Protein 4YQD (pdb70)

Nearest PDB structures (foldseek):
  4yqd-assembly1_A-2  TM=1.004E+00  e=5.610E-54  Haemophilus influenzae Rd KW20
  4yq7-assembly1_A  TM=1.003E+00  e=4.888E-50  Haemophilus influenzae Rd KW20
  4ypx-assembly1_A-2  TM=1.001E+00  e=4.888E-50  Haemophilus influenzae Rd KW20
  8apt-assembly1_A  TM=9.915E-01  e=9.138E-50  Haemophilus influenzae
  8apw-assembly1_A-2  TM=9.843E-01  e=5.971E-49  Haemophilus influenzae

Foldseek 3Di:
DLAAEEEEEEQCVVVLCVQCCDDLSVVCCVVRSYHYHYDYLLVVDDDPVSDQWAADPVHDDKIWGDPRSLVVRLVVSDVVQDPQEAEEEEDLVFAEDALVNLVVVLVGRYYYYYKTAMPYYDPVCCVPRHDGYYYPDNDDDRMCVVVVSVSCVSSQVVRPPSDCRACVVLGLFDFADDDDDDQADPNDGDPCQVVVPPVVSVVLVRLLRRLLCCCVPPVVSVVVDDDDPSSVVSNVVSVVVVVD

Sequence (244 aa):
GSHHMWIGVISLFPEMFKAITEFGVTGRAVKHNLLKVECWNPRRDFTFDKHKTVDDRPYGGGPGMLMMMVQPLRDAIHTAKAAAGEGAKVIYLSPQGRKLDQGGVTELAQNQKLILVCGRYEGIDERLIQTEIDEEEWSIGDYVLTGGELPAMMTLIDAVARFIPGVLGASASFADGLLDCPHYTRPEVLEGLTVPPVLMMSGHHEEIRKWRLKQSLQRTWLRRPELLEGLALTDEQRKLLKEAQAEHNS

InterPro domains:
  IPR002649 tRNA (guanine-N1-)-methyltransferase TrmD [MF_00605] (1-246)
  IPR002649 tRNA (guanine-N1-)-methyltransferase TrmD [PIRSF000386] (1-242)
  IPR002649 tRNA (guanine-N1-)-methyltransferase TrmD [PTHR46417] (1-244)
  IPR002649 tRNA (guanine-N1-)-methyltransferase TrmD [TIGR00088] (1-235)
  IPR002649 tRNA (guanine-N1-)-methyltransferase TrmD [cd18080] (3-221)
  IPR016009 tRNA methyltransferase TRMD/TRM10-type domain [PF01746] (1-225)
  IPR023148 tRNA (guanine-N(1)-)-methyltransferase, C-terminal domain superfamily [G3DSA:1.10.1270.20] (166-246)
  IPR029026 tRNA (guanine-N1-)-methyltransferase, N-terminal [G3DSA:3.40.1280.10] (1-165)
  IPR029028 Alpha/beta knot methyltransferases [SSF75217] (1-244)

Radius of gyration: 22.89 Å; Cα contacts (8 Å, |Δi|>4): 408; chains: 1; bounding box: 46×46×63 Å

Solvent-accessible surface area: 14622 Å² total; per-residue (Å²): 101,76,70,5,27,0,0,0,0,0,18,99,40,130,59,3,95,61,17,33,99,126,63,77,10,8,117,1,39,162,91,118,32,1,98,25,57,47,34,23,1,116,113,40,16,180,68,173,142,98,52,18,42,71,198,31,215,90,48,60,134,35,62,47,4,56,54,61,1,0,106,44,0,0,66,55,0,64,84,61,6,40,169,70,21,58,2,0,15,7,16,59,143,15,121,106,27,80,44,24,1,4,38,91,3,21,146,30,118,42,0,0,0,0,1,9,41,94,123,17,14,28,112,149,8,27,132,99,14,22,89,57,50,6,3,36,7,113,115,128,74,113,12,7,0,99,12,0,12,63,1,0,60,20,0,0,118,86,10,77,46,6,75,128,86,37,81,63,165,39,119,5,18,30,94,12,25,133,109,120,219,66,110,87,109,162,64,132,91,19,29,108,30,36,112,47,51,107,151,96,95,20,68,69,44,116,7,36,41,8,0,46,62,0,60,87,156,96,70,100,35,15,154,70,50,104,42,50,106,47,6,107,104,8,18,129,70,0,51,62,97,103,124,127

Secondary structure (DSSP, 8-state):
---EEEEEE-S-GGGGHHHHSSHHHHHHHHTTSEEEEEE-GGGG--STT---EEPPTT--SS-EE-HHHHHHHHHHHHHHH-TTPEEEEEEEEEEEP-HHHHHHHTT-SEEEEE---TT---HHHHHHH-SEEEESSSS--S-SHHHHHHHHHHHHTTSTTT--------TTSPPPP---S-SEETTEEPPGGGGS--HHHHHHHHHHHHHHHHHHH-HHHHHT----HHHHHHHHHHHHHHH-

CATH classification: 3.40.1280.10 (+1 more: 1.10.1270.20)

Organism: Haemophilus influenzae (strain ATCC 51907 / DSM 11121 / KW20 / Rd) (NCBI:txid71421)

B-factor: mean 28.13, std 11.04, range [13.86, 99.86]

Structure (mmCIF, N/CA/C/O backbone):
data_4YQD
#
_entry.id   4YQD
#
_cell.length_a   94.376
_cell.length_b   94.376
_cell.length_c   177.996
_cell.angle_alpha   90.000
_cell.angle_beta   90.000
_cell.angle_gamma   120.000
#
_symmetry.space_group_name_H-M   'H 3 2'
#
loop_
_entity.id
_entity.type
_entity.pdbx_description
1 polymer 'tRNA (guanine-N(1)-)-methyltransferase'
2 non-polymer 6-{[(1-{2-[(3-methylbenzoyl)amino]ethyl}cyclohexyl)methyl]amino}pyridine-3-carboxamide
3 water water
#
loop_
_atom_site.group_PDB
_atom_site.id
_atom_site.type_symbol
_atom_site.label_atom_id
_atom_site.label_alt_id
_atom_site.label_comp_id
_atom_site.label_asym_id
_atom_site.label_entity_id
_atom_site.label_seq_id
_atom_site.pdbx_PDB_ins_code
_atom_site.Cartn_x
_atom_site.Cartn_y
_atom_site.Cartn_z
_atom_site.occupancy
_atom_site.B_iso_or_equiv
_atom_site.auth_seq_id
_atom_site.auth_comp_id
_atom_site.auth_asym_id
_atom_site.auth_atom_id
_atom_site.pdbx_PDB_model_num
ATOM 1 N N . GLY A 1 18 ? -40.543 18.556 0.043 1.00 69.93 -2 GLY A N 1
ATOM 2 C CA . GLY A 1 18 ? -41.635 19.424 -0.388 1.00 79.20 -2 GLY A CA 1
ATOM 3 C C . GLY A 1 18 ? -41.198 20.377 -1.498 1.00 78.99 -2 GLY A C 1
ATOM 4 O O . GLY A 1 18 ? -40.676 19.950 -2.531 1.00 99.86 -2 GLY A O 1
ATOM 5 N N . SER A 1 19 ? -41.409 21.672 -1.276 1.00 65.36 -1 SER A N 1
ATOM 6 C CA . SER A 1 19 ? -41.042 22.697 -2.252 1.00 53.63 -1 SER A CA 1
ATOM 7 C C . SER A 1 19 ? -39.525 22.818 -2.413 1.00 56.02 -1 SER A C 1
ATOM 8 O O . SER A 1 19 ? -38.962 23.905 -2.275 1.00 63.47 -1 SER A O 1
ATOM 10 N N . HIS A 1 20 ? -38.874 21.699 -2.719 1.00 40.63 0 HIS A N 1
ATOM 11 C CA A HIS A 1 20 ? -37.422 21.641 -2.898 0.59 38.01 0 HIS A CA 1
ATOM 12 C CA B HIS A 1 20 ? -37.426 21.694 -2.853 0.41 40.02 0 HIS A CA 1
ATOM 13 C C . HIS A 1 20 ? -36.965 22.549 -4.038 1.00 35.86 0 HIS A C 1
ATOM 14 O O . HIS A 1 20 ? -37.750 22.874 -4.933 1.00 35.71 0 HIS A O 1
ATOM 27 N N . MET A 1 21 ? -35.705 22.963 -4.005 1.00 30.32 1 MET A N 1
ATOM 28 C CA . MET A 1 21 ? -35.220 23.933 -4.971 1.00 28.13 1 MET A CA 1
ATOM 29 C C . MET A 1 21 ? -34.009 23.390 -5.699 1.00 26.44 1 MET A C 1
ATOM 30 O O . MET A 1 21 ? -33.171 22.706 -5.099 1.00 26.10 1 MET A O 1
ATOM 35 N N . TRP A 1 22 ? -33.930 23.689 -6.995 1.00 24.45 2 TRP A N 1
ATOM 36 C CA . TRP A 1 22 ? -32.782 23.318 -7.812 1.00 24.55 2 TRP A CA 1
ATOM 37 C C . TRP A 1 22 ? -32.099 24.587 -8.285 1.00 22.43 2 TRP A C 1
ATOM 38 O O . TRP A 1 22 ? -32.739 25.481 -8.840 1.00 23.10 2 TRP A O 1
ATOM 49 N N . ILE A 1 23 ? -30.799 24.679 -8.059 1.00 19.85 3 ILE A N 1
ATOM 50 C CA . ILE A 1 23 ? -30.062 25.837 -8.517 1.00 20.49 3 ILE A CA 1
ATOM 51 C C . ILE A 1 23 ? -28.891 25.383 -9.371 1.00 20.96 3 ILE A C 1
ATOM 52 O O . ILE A 1 23 ? -28.025 24.633 -8.913 1.00 23.07 3 ILE A O 1
ATOM 57 N N . GLY A 1 24 ? -28.900 25.801 -10.634 1.00 17.79 4 GLY A N 1
ATOM 58 C CA . GLY A 1 24 ? -27.777 25.562 -11.518 1.00 16.25 4 GLY A CA 1
ATOM 59 C C . GLY A 1 24 ? -26.816 26.725 -11.383 1.00 17.69 4 GLY A C 1
ATOM 60 O O . GLY A 1 24 ? -27.239 27.872 -11.192 1.00 20.84 4 GLY A O 1
ATOM 61 N N . VAL A 1 25 ? -25.522 26.443 -11.475 1.00 18.34 5 VAL A N 1
ATOM 62 C CA . VAL A 1 25 ? -24.500 27.469 -11.342 1.00 18.58 5 VAL A CA 1
ATOM 63 C C . VAL A 1 25 ? -23.508 27.361 -12.494 1.00 18.36 5 VAL A C 1
ATOM 64 O O . VAL A 1 25 ? -23.090 26.254 -12.843 1.00 19.19 5 VAL A O 1
ATOM 68 N N . ILE A 1 26 ? -23.154 28.499 -13.100 1.00 16.68 6 ILE A N 1
ATOM 69 C CA . ILE A 1 26 ? -22.115 28.536 -14.118 1.00 15.41 6 ILE A CA 1
ATOM 70 C C . ILE A 1 26 ? -20.934 29.256 -13.491 1.00 16.57 6 ILE A C 1
ATOM 71 O O . ILE A 1 26 ? -21.046 30.433 -13.123 1.00 17.90 6 ILE A O 1
ATOM 76 N N . SER A 1 27 ? -19.805 28.565 -13.356 1.00 16.31 7 SER A N 1
ATOM 77 C CA . SER A 1 27 ? -18.651 29.124 -12.655 1.00 16.10 7 SER A CA 1
ATOM 78 C C . SER A 1 27 ? -17.350 28.463 -13.066 1.00 16.47 7 SER A C 1
ATOM 79 O O . SER A 1 27 ? -17.304 27.242 -13.218 1.00 16.97 7 SER A O 1
ATOM 82 N N . LEU A 1 28 ? -16.296 29.268 -13.199 1.00 16.17 8 LEU A N 1
ATOM 83 C CA . LEU A 1 28 ? -14.932 28.780 -13.416 1.00 15.54 8 LEU A CA 1
ATOM 84 C C . LEU A 1 28 ? -14.329 28.134 -12.164 1.00 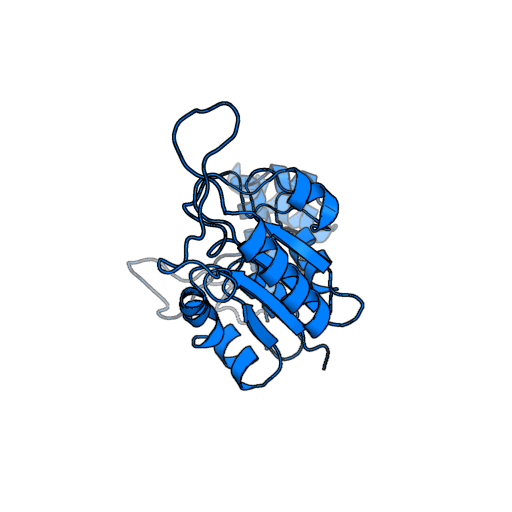16.59 8 LEU A C 1
ATOM 85 O O . LEU A 1 28 ? -13.299 27.452 -12.248 1.00 18.28 8 LEU A O 1
ATOM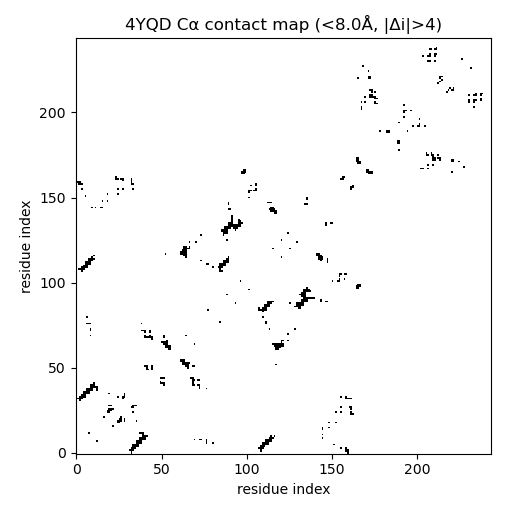 90 N N . PHE A 1 29 ? -14.962 28.354 -11.012 1.00 16.76 9 PHE A N 1
ATOM 91 C CA . PHE A 1 29 ? -14.490 27.798 -9.737 1.00 17.09 9 PHE A CA 1
ATOM 92 C C . PHE A 1 29 ? -15.589 27.080 -8.960 1.00 17.84 9 PHE A C 1
ATOM 93 O O . PHE A 1 29 ? -15.954 27.500 -7.857 1.00 19.17 9 PHE A O 1
ATOM 101 N N . PRO A 1 30 ? -16.118 25.987 -9.527 1.00 17.05 10 PRO A N 1
ATOM 102 C CA . PRO A 1 30 ? -17.225 25.268 -8.882 1.00 17.50 10 PRO A CA 1
ATOM 103 C C . PRO A 1 30 ? -16.905 24.783 -7.466 1.00 17.75 10 PRO A C 1
ATOM 104 O O . PRO A 1 30 ? -17.823 24.654 -6.647 1.00 18.26 10 PRO A O 1
ATOM 108 N N . GLU A 1 31 ? -15.637 24.514 -7.170 1.00 16.97 11 GLU A N 1
ATOM 109 C CA . GLU A 1 31 ? -15.296 24.017 -5.836 1.00 18.69 11 GLU A CA 1
ATOM 110 C C . GLU A 1 31 ? -15.556 25.058 -4.749 1.00 15.65 11 GLU A C 1
ATOM 111 O O . GLU A 1 31 ? -15.668 24.709 -3.572 1.00 17.16 11 GLU A O 1
ATOM 117 N N . MET A 1 32 ? -15.667 26.332 -5.127 1.00 15.04 12 MET A N 1
ATOM 118 C CA . MET A 1 32 ? -16.033 27.362 -4.139 1.00 15.69 12 MET A CA 1
ATOM 119 C C . MET A 1 32 ? -17.368 27.048 -3.476 1.00 15.90 12 MET A C 1
ATOM 120 O O . MET A 1 32 ? -17.574 27.338 -2.292 1.00 16.64 12 MET A O 1
ATOM 125 N N . PHE A 1 33 ? -18.270 26.443 -4.239 1.00 14.82 13 PHE A N 1
ATOM 126 C CA . PHE A 1 33 ? -19.619 26.171 -3.751 1.00 15.43 13 PHE A CA 1
ATOM 127 C C . PHE A 1 33 ? -19.699 25.105 -2.653 1.00 18.47 13 PHE A C 1
ATOM 128 O O . PHE A 1 33 ? -20.727 24.973 -1.981 1.00 18.53 13 PHE A O 1
ATOM 136 N N . LYS A 1 34 ? -18.611 24.368 -2.447 1.00 15.54 14 LYS A N 1
ATOM 137 C CA . LYS A 1 34 ? -18.519 23.493 -1.288 1.00 17.29 14 LYS A CA 1
ATOM 138 C C . LYS A 1 34 ? -18.776 24.259 0.003 1.00 16.28 14 LYS A C 1
ATOM 139 O O . LYS A 1 34 ? -19.267 23.677 0.978 1.00 18.21 14 LYS A O 1
ATOM 145 N N . ALA A 1 35 ? -18.440 25.553 0.021 1.00 16.33 15 ALA A N 1
ATOM 146 C CA . ALA A 1 35 ? -18.619 26.346 1.243 1.00 16.25 15 ALA A CA 1
ATOM 147 C C . ALA A 1 35 ? -20.081 26.333 1.685 1.00 17.75 15 ALA A C 1
ATOM 148 O O . ALA A 1 35 ? -20.367 26.350 2.886 1.00 18.85 15 ALA A O 1
ATOM 150 N N . ILE A 1 36 ? -21.010 26.286 0.731 1.00 17.97 16 ILE A N 1
ATOM 151 C CA . ILE A 1 36 ? -22.422 26.168 1.115 1.00 18.96 16 ILE A CA 1
ATOM 152 C C . ILE A 1 36 ? -22.999 24.746 1.042 1.00 18.73 16 ILE A C 1
ATOM 153 O O . ILE A 1 36 ? -23.900 24.410 1.804 1.00 19.71 16 ILE A O 1
ATOM 158 N N . THR A 1 37 ? -22.489 23.902 0.148 1.00 18.57 17 THR A N 1
ATOM 159 C CA . THR A 1 37 ? -23.055 22.554 0.011 1.00 17.76 17 THR A CA 1
ATOM 160 C C . THR A 1 37 ? -22.557 21.538 1.047 1.00 19.09 17 THR A C 1
ATOM 161 O O . THR A 1 37 ? -23.160 20.476 1.202 1.00 20.06 17 THR A O 1
ATOM 165 N N . GLU A 1 38 ? -21.458 21.843 1.740 1.00 19.91 18 GLU A N 1
ATOM 166 C CA . GLU A 1 38 ? -20.867 20.884 2.675 1.00 20.36 18 GLU A CA 1
ATOM 167 C C . GLU A 1 38 ? -20.955 21.263 4.153 1.00 20.92 18 GLU A C 1
ATOM 168 O O . GLU A 1 38 ? -20.543 20.474 5.008 1.00 22.91 18 GLU A O 1
ATOM 174 N N . PHE A 1 39 ? -21.467 22.453 4.455 1.00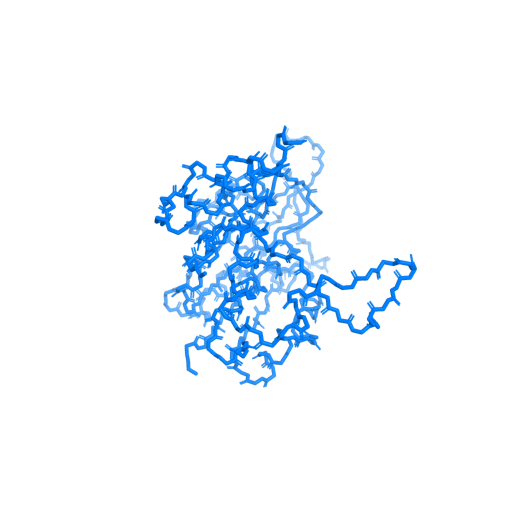 19.44 19 PHE A N 1
ATOM 175 C CA . PHE A 1 39 ? -21.413 22.961 5.826 1.00 20.24 19 PHE A CA 1
ATOM 176 C C . PHE A 1 39 ? -22.705 23.606 6.299 1.00 20.47 19 PHE A C 1
ATOM 177 O O . PHE A 1 39 ? -23.401 24.275 5.527 1.00 21.58 19 PHE A O 1
ATOM 185 N N . GLY A 1 40 ? -22.994 23.431 7.585 1.00 20.78 20 GLY A N 1
ATOM 186 C CA . GLY A 1 40 ? -24.087 24.135 8.220 1.00 20.33 20 GLY A CA 1
ATOM 187 C C . GLY A 1 40 ? -25.463 23.756 7.729 1.00 19.27 20 GLY A C 1
ATOM 188 O O . GLY A 1 40 ? -25.692 22.665 7.189 1.00 18.79 20 GLY A O 1
ATOM 189 N N . VAL A 1 41 ? -26.390 24.678 7.943 1.00 18.85 21 VAL A N 1
ATOM 190 C CA . VAL A 1 41 ? -27.784 24.515 7.555 1.00 19.90 21 VAL A CA 1
ATOM 191 C C . VAL A 1 41 ? -27.952 24.224 6.057 1.00 19.28 21 VAL A C 1
ATOM 192 O O . VAL A 1 41 ? -28.727 23.338 5.669 1.00 20.65 21 VAL A O 1
ATOM 196 N N . THR A 1 42 ? -27.212 24.945 5.218 1.00 18.60 22 THR A N 1
ATOM 197 C CA . THR A 1 42 ? -27.297 24.719 3.774 1.00 16.88 22 THR A CA 1
ATOM 198 C C . THR A 1 42 ? -26.724 23.354 3.390 1.00 18.18 22 THR A C 1
ATOM 199 O O . THR A 1 42 ? -27.270 22.674 2.520 1.00 20.27 22 THR A O 1
ATOM 203 N N . GLY A 1 43 ? -25.637 22.952 4.046 1.00 16.82 23 GLY A N 1
ATOM 204 C CA . GLY A 1 43 ? -25.074 21.628 3.833 1.00 18.17 23 GLY A CA 1
ATOM 205 C C . GLY A 1 43 ? -26.064 20.517 4.152 1.00 20.86 23 GLY A C 1
ATOM 206 O O . GLY A 1 43 ? -26.177 19.534 3.400 1.00 21.89 23 GLY A O 1
ATOM 207 N N . ARG A 1 44 ? -26.786 20.662 5.263 1.00 20.14 24 ARG A N 1
ATOM 208 C CA . ARG A 1 44 ? -27.830 19.715 5.608 1.00 20.86 24 ARG A CA 1
ATOM 209 C C . ARG A 1 44 ? -28.945 19.723 4.562 1.00 21.33 24 ARG A C 1
ATOM 210 O O . ARG A 1 44 ? -29.457 18.669 4.181 1.00 21.19 24 ARG A O 1
ATOM 218 N N . ALA A 1 45 ? -29.312 20.911 4.086 1.00 20.92 25 ALA A N 1
ATOM 219 C CA . ALA A 1 45 ? -30.363 21.023 3.064 1.00 21.67 25 ALA A CA 1
ATOM 220 C C . ALA A 1 45 ? -29.992 20.249 1.796 1.00 20.79 25 ALA A C 1
ATOM 221 O O . ALA A 1 45 ? -30.852 19.621 1.163 1.00 21.92 25 ALA A O 1
ATOM 223 N N . VAL A 1 46 ? -28.714 20.299 1.427 1.00 21.01 26 VAL A N 1
ATOM 224 C CA . VAL A 1 46 ? -28.218 19.565 0.261 1.00 21.63 26 VAL A CA 1
ATOM 225 C C . VAL A 1 46 ? -28.216 18.056 0.532 1.00 22.63 26 VAL A C 1
ATOM 226 O O . VAL A 1 46 ? -28.713 17.257 -0.271 1.00 22.61 26 VAL A O 1
ATOM 230 N N . LYS A 1 47 ? -27.680 17.664 1.684 1.00 21.98 27 LYS A N 1
ATOM 231 C CA . LYS A 1 47 ? -27.649 16.254 2.052 1.00 22.25 27 LYS A CA 1
ATOM 232 C C . LYS A 1 47 ? -29.054 15.628 2.092 1.00 21.82 27 LYS A C 1
ATOM 233 O O . LYS A 1 47 ? -29.255 14.486 1.665 1.00 24.13 27 LYS A O 1
ATOM 239 N N . HIS A 1 48 ? -30.028 16.393 2.581 1.00 21.70 28 HIS A N 1
ATOM 240 C CA . HIS A 1 48 ? -31.393 15.901 2.729 1.00 22.98 28 HIS A CA 1
ATOM 241 C C . HIS A 1 48 ? -32.237 16.087 1.463 1.00 24.34 28 HIS A C 1
ATOM 242 O O . HIS A 1 48 ? -33.455 15.868 1.496 1.00 25.57 28 HIS A O 1
ATOM 249 N N . ASN A 1 49 ? -31.600 16.509 0.370 1.00 25.26 29 ASN A N 1
ATOM 250 C CA . ASN A 1 49 ? -32.274 16.683 -0.928 1.00 26.94 29 ASN A CA 1
ATOM 251 C C . ASN A 1 49 ? -33.364 17.761 -0.958 1.00 26.91 29 ASN A C 1
ATOM 252 O O . ASN A 1 49 ? -34.291 17.696 -1.772 1.00 28.91 29 ASN A O 1
ATOM 257 N N . LEU A 1 50 ? -33.242 18.746 -0.073 1.00 26.08 30 LEU A N 1
ATOM 258 C CA . LEU A 1 50 ? -34.153 19.887 -0.043 1.00 24.60 30 LEU A CA 1
ATOM 259 C C . LEU A 1 50 ? -33.643 20.933 -1.026 1.00 24.98 30 LEU A C 1
ATOM 260 O O . LEU A 1 50 ? -34.413 21.704 -1.600 1.00 26.42 30 LEU A O 1
ATOM 265 N N . LEU A 1 51 ? -32.328 20.953 -1.211 1.00 22.27 31 LEU A N 1
ATOM 266 C CA . LEU A 1 51 ? -31.684 21.899 -2.103 1.00 23.47 31 LEU A CA 1
ATOM 267 C C . LEU A 1 51 ? -30.696 21.121 -2.952 1.00 22.81 31 LEU A C 1
ATOM 268 O O . LEU A 1 51 ? -29.964 20.272 -2.434 1.00 22.69 31 LEU A O 1
ATOM 273 N N . LYS A 1 52 ? -30.683 21.382 -4.255 1.00 22.20 32 LYS A N 1
ATOM 274 C CA . LYS A 1 52 ? -29.689 20.776 -5.121 1.00 25.12 32 LYS A CA 1
ATOM 275 C C . LYS A 1 52 ? -28.965 21.892 -5.845 1.00 23.46 32 LYS A C 1
ATOM 276 O O . LYS A 1 52 ? -29.607 22.779 -6.410 1.00 25.25 32 LYS A O 1
ATOM 282 N N . VAL A 1 53 ? -27.634 21.860 -5.805 1.00 21.54 33 VAL A N 1
ATOM 283 C CA . VAL A 1 53 ? -26.813 22.828 -6.510 1.00 21.49 33 VAL A CA 1
ATOM 284 C C . VAL A 1 53 ? -25.992 22.068 -7.535 1.00 23.37 33 VAL A C 1
ATOM 285 O O . VAL A 1 53 ? -25.234 21.161 -7.186 1.00 25.86 33 VAL A O 1
ATOM 289 N N . GLU A 1 54 ? -26.150 22.420 -8.805 1.00 20.46 34 GLU A N 1
ATOM 290 C CA . GLU A 1 54 ? -25.451 21.710 -9.868 1.00 20.62 34 GLU A CA 1
ATOM 291 C C . GLU A 1 54 ? -24.589 22.701 -10.625 1.00 19.79 34 GLU A C 1
ATOM 292 O O . GLU A 1 54 ? -25.075 23.762 -11.007 1.00 21.86 34 GLU A O 1
ATOM 298 N N . CYS A 1 55 ? -23.314 22.370 -10.844 1.00 20.92 35 CYS A N 1
ATOM 299 C CA . CYS A 1 55 ? -22.382 23.328 -11.447 1.00 20.84 35 CYS A CA 1
ATOM 300 C C . CYS A 1 55 ? -21.890 22.929 -12.836 1.00 20.46 35 CYS A C 1
ATOM 301 O O . CYS A 1 55 ? -21.600 21.751 -13.107 1.00 22.80 35 CYS A O 1
ATOM 304 N N . TRP A 1 56 ? -21.771 23.926 -13.705 1.00 18.83 36 TRP A N 1
ATOM 305 C CA . TRP A 1 56 ? -21.124 23.753 -14.997 1.00 17.57 36 TRP A CA 1
ATOM 306 C C . TRP A 1 56 ? -19.988 24.755 -15.097 1.00 17.15 36 TRP A C 1
ATOM 307 O O . TRP A 1 56 ? -20.153 25.928 -14.760 1.00 19.21 36 TRP A O 1
ATOM 318 N N . ASN A 1 57 ? -18.834 24.287 -15.560 1.00 17.27 37 ASN A N 1
ATOM 319 C CA . ASN A 1 57 ? -17.634 25.108 -15.645 1.00 16.00 37 ASN A CA 1
ATOM 320 C C . ASN A 1 57 ? -17.326 25.395 -17.109 1.00 15.62 37 ASN A C 1
ATOM 321 O O . ASN A 1 57 ? -17.096 24.458 -17.865 1.00 17.41 37 ASN A O 1
ATOM 326 N N . PRO A 1 58 ? -17.324 26.685 -17.509 1.00 15.75 38 PRO A N 1
ATOM 327 C CA . PRO A 1 58 ? -17.006 27.029 -18.902 1.00 15.68 38 PRO A CA 1
ATOM 328 C C . PRO A 1 58 ? -15.699 26.405 -19.404 1.00 14.89 38 PRO A C 1
ATOM 329 O O . PRO A 1 58 ? -15.574 26.140 -20.603 1.00 15.72 38 PRO A O 1
ATOM 333 N N . ARG A 1 59 ? -14.748 26.144 -18.513 1.00 16.72 39 ARG A N 1
ATOM 334 C CA A ARG A 1 59 ? -13.486 25.535 -18.921 0.53 15.98 39 ARG A CA 1
ATOM 335 C CA B ARG A 1 59 ? -13.484 25.529 -18.901 0.47 17.91 39 ARG A CA 1
ATOM 336 C C . ARG A 1 59 ? -13.717 24.173 -19.572 1.00 17.68 39 ARG A C 1
ATOM 337 O O . ARG A 1 59 ? -12.966 23.766 -20.477 1.00 18.84 39 ARG A O 1
ATOM 352 N N . ASP A 1 60 ? -14.768 23.477 -19.144 1.00 17.57 40 ASP A N 1
ATOM 353 C CA . ASP A 1 60 ? -15.096 22.168 -19.711 1.00 17.05 40 ASP A CA 1
ATOM 354 C C . ASP A 1 60 ? -15.662 22.254 -21.131 1.00 16.96 40 ASP A C 1
ATOM 355 O O . ASP A 1 60 ? -15.774 21.244 -21.834 1.00 18.86 40 ASP A O 1
ATOM 360 N N . PHE A 1 61 ? -16.015 23.465 -21.542 1.00 15.86 41 PHE A N 1
ATOM 361 C CA . PHE A 1 61 ? -16.628 23.690 -22.847 1.00 16.08 41 PHE A CA 1
ATOM 362 C C . PHE A 1 61 ? -15.659 24.324 -23.836 1.00 16.66 41 PHE A C 1
ATOM 363 O O . PHE A 1 61 ? -16.048 24.728 -24.946 1.00 17.90 41 PHE A O 1
ATOM 371 N N . THR A 1 62 ? -14.388 24.385 -23.452 1.00 16.43 42 THR A N 1
ATOM 372 C CA . THR A 1 62 ? -13.349 24.897 -24.351 1.00 17.00 42 THR A CA 1
ATOM 373 C C . THR A 1 62 ? -12.854 23.797 -25.279 1.00 18.24 42 THR A C 1
ATOM 374 O O . THR A 1 62 ? -13.026 22.605 -24.993 1.00 19.28 42 THR A O 1
ATOM 378 N N . PHE A 1 63 ? -12.226 24.191 -26.382 1.00 17.59 43 PHE A N 1
ATOM 379 C CA . PHE A 1 63 ? -11.694 23.213 -27.325 1.00 18.03 43 PHE A CA 1
ATOM 380 C C . PHE A 1 63 ? -10.219 23.404 -27.664 1.00 18.60 43 PHE A C 1
ATOM 381 O O . PHE A 1 63 ? -9.612 22.530 -28.290 1.00 20.86 43 PHE A O 1
ATOM 389 N N . ASP A 1 64 ? -9.636 24.536 -27.280 1.00 19.84 44 ASP A N 1
ATOM 390 C CA . ASP A 1 64 ? -8.219 24.760 -27.579 1.00 21.20 44 ASP A CA 1
ATOM 391 C C . ASP A 1 64 ? -7.347 24.056 -26.537 1.00 23.08 44 ASP A C 1
ATOM 392 O O . ASP A 1 64 ? -7.814 23.739 -25.434 1.00 21.71 44 ASP A O 1
ATOM 397 N N . LYS A 1 65 ? -6.088 23.813 -26.891 1.00 24.74 45 LYS A N 1
ATOM 398 C CA . LYS A 1 65 ? -5.166 23.076 -26.028 1.00 27.51 45 LYS A CA 1
ATOM 399 C C . LYS A 1 65 ? -5.056 23.666 -24.623 1.00 26.06 45 LYS A C 1
ATOM 400 O O . LYS A 1 65 ? -4.974 22.931 -23.638 1.00 28.37 45 LYS A O 1
ATOM 406 N N . HIS A 1 66 ? -5.081 24.988 -24.517 1.00 23.90 46 HIS A N 1
ATOM 407 C CA . HIS A 1 66 ? -4.862 25.609 -23.216 1.00 23.48 46 HIS A CA 1
ATOM 408 C C . HIS A 1 66 ? -6.145 26.001 -22.488 1.00 21.20 46 HIS A C 1
ATOM 409 O O . HIS A 1 66 ? -6.095 26.681 -21.462 1.00 22.13 46 HIS A O 1
ATOM 416 N N . LYS A 1 67 ? -7.279 25.527 -23.002 1.00 18.34 47 LYS A N 1
ATOM 417 C CA . LYS A 1 67 ? -8.580 25.676 -22.334 1.00 19.54 47 LYS A CA 1
ATOM 418 C C . LYS A 1 67 ? -8.865 27.126 -21.935 1.00 19.67 47 LYS A C 1
ATOM 419 O O . LYS A 1 67 ? -9.151 27.449 -20.768 1.00 19.12 47 LYS A O 1
ATOM 425 N N . THR A 1 68 ? -8.797 27.993 -22.941 1.00 17.66 48 THR A N 1
ATOM 426 C CA . THR A 1 68 ? -8.871 29.429 -22.754 1.00 17.89 48 THR A CA 1
ATOM 427 C C . THR A 1 68 ? -10.294 29.869 -22.461 1.00 16.96 48 THR A C 1
ATOM 428 O O . THR A 1 68 ? -11.231 29.540 -23.212 1.00 17.56 48 THR A O 1
ATOM 432 N N . VAL A 1 69 ? -10.460 30.606 -21.362 1.00 16.09 49 VAL A N 1
ATOM 433 C CA . VAL A 1 69 ? -11.791 31.031 -20.946 1.00 16.05 49 VAL A CA 1
ATOM 434 C C . VAL A 1 69 ? -11.957 32.538 -20.889 1.00 17.12 49 VAL A C 1
ATOM 435 O O . VAL A 1 69 ? -13.032 33.034 -20.524 1.00 17.05 49 VAL A O 1
ATOM 439 N N . ASP A 1 70 ? -10.895 33.269 -21.224 1.00 17.56 50 ASP A N 1
ATOM 440 C CA . ASP A 1 70 ? -10.980 34.725 -21.279 1.00 17.55 50 ASP A CA 1
ATOM 441 C C . ASP A 1 70 ? -10.715 35.229 -22.694 1.00 17.97 50 ASP A C 1
ATOM 442 O O . ASP A 1 70 ? -10.270 34.463 -23.555 1.00 20.40 50 ASP A O 1
ATOM 447 N N . ASP A 1 71 ? -11.010 36.502 -22.941 1.00 17.08 51 ASP A N 1
ATOM 448 C CA . ASP A 1 71 ? -10.832 37.072 -24.277 1.00 18.65 51 ASP A CA 1
ATOM 449 C C . ASP A 1 71 ? -10.682 38.587 -24.142 1.00 19.66 51 ASP A C 1
ATOM 450 O O . ASP A 1 71 ? -11.069 39.166 -23.117 1.00 21.36 51 ASP A O 1
ATOM 455 N N . ARG A 1 72 ? -10.115 39.222 -25.165 1.00 20.75 52 ARG A N 1
ATOM 456 C CA . ARG A 1 72 ? -9.789 40.642 -25.108 1.00 21.75 52 ARG A CA 1
ATOM 457 C C . ARG A 1 72 ? -11.011 41.499 -25.414 1.00 22.89 52 ARG A C 1
ATOM 458 O O . ARG A 1 72 ? -11.831 41.148 -26.268 1.00 23.32 52 ARG A O 1
ATOM 466 N N . PRO A 1 73 ? -11.133 42.637 -24.725 1.00 23.51 53 PRO A N 1
ATOM 467 C CA . PRO A 1 73 ? -12.291 43.506 -24.953 1.00 23.46 53 PRO A CA 1
ATOM 468 C C . PRO A 1 73 ? -12.146 44.321 -26.229 1.00 24.06 53 PRO A C 1
ATOM 469 O O . PRO A 1 73 ? -11.071 44.878 -26.477 1.00 25.15 53 PRO A O 1
ATOM 473 N N . TYR A 1 74 ? -13.202 44.393 -27.034 1.00 24.05 54 TYR A N 1
ATOM 474 C CA . TYR A 1 74 ? -13.214 45.364 -28.123 1.00 24.86 54 TYR A CA 1
ATOM 475 C C . TYR A 1 74 ? -13.110 46.771 -27.541 1.00 23.89 54 TYR A C 1
ATOM 476 O O . TYR A 1 74 ? -13.714 47.077 -26.497 1.00 24.57 54 TYR A O 1
ATOM 485 N N . GLY A 1 75 ? -12.326 47.621 -28.194 1.00 27.03 55 GLY A N 1
ATOM 486 C CA . GLY A 1 75 ? -12.151 48.990 -27.748 1.00 27.71 55 GLY A CA 1
ATOM 487 C C . GLY A 1 75 ? -10.926 49.148 -26.875 1.00 30.08 55 GLY A C 1
ATOM 488 O O . GLY A 1 75 ? -10.558 50.264 -26.494 1.00 31.49 55 GLY A O 1
ATOM 489 N N . GLY A 1 76 ? -10.294 48.026 -26.548 1.00 32.53 56 GLY A N 1
ATOM 490 C CA . GLY A 1 76 ? -9.098 48.058 -25.733 1.00 34.93 56 GLY A CA 1
ATOM 491 C C . GLY A 1 76 ? -9.397 48.372 -24.285 1.00 37.38 56 GLY A C 1
ATOM 492 O O . GLY A 1 76 ? -10.510 48.155 -23.806 1.00 37.47 56 GLY A O 1
ATOM 493 N N . GLY A 1 77 ? -8.403 48.908 -23.589 1.00 43.00 57 GLY A N 1
ATOM 494 C CA . GLY A 1 77 ? -8.504 49.103 -22.156 1.00 45.01 57 GLY A CA 1
ATOM 495 C C . GLY A 1 77 ? -7.873 47.902 -21.490 1.00 45.61 57 GLY A C 1
ATOM 496 O O . GLY A 1 77 ? -7.652 46.883 -22.143 1.00 44.81 57 GLY A O 1
ATOM 497 N N . PRO A 1 78 ? -7.571 48.007 -20.191 1.00 46.67 58 PRO A N 1
ATOM 498 C CA . PRO A 1 78 ? -6.929 46.860 -19.558 1.00 44.41 58 PRO A CA 1
ATOM 499 C C . PRO A 1 78 ? -7.977 45.823 -19.204 1.00 43.75 58 PRO A C 1
ATOM 500 O O . PRO A 1 78 ? -9.180 46.089 -19.293 1.00 45.70 58 PRO A O 1
ATOM 504 N N . GLY A 1 79 ? -7.523 44.645 -18.808 1.00 39.60 59 GLY A N 1
ATOM 505 C CA . GLY A 1 79 ? -8.434 43.619 -18.357 1.00 36.15 59 GLY A CA 1
ATOM 506 C C . GLY A 1 79 ? -8.936 42.742 -19.480 1.00 34.16 59 GLY A C 1
ATOM 507 O O . GLY A 1 79 ? -8.764 43.042 -20.665 1.00 35.33 59 GLY A O 1
ATOM 508 N N . MET A 1 80 ? -9.557 41.639 -19.089 1.00 27.99 60 MET A N 1
ATOM 509 C CA . MET A 1 80 ? -10.106 40.685 -20.030 1.00 24.18 60 MET A CA 1
ATOM 510 C C . MET A 1 80 ? -11.571 40.464 -19.710 1.00 22.08 60 MET A C 1
ATOM 511 O O . MET A 1 80 ? -12.066 40.906 -18.671 1.00 23.63 60 MET A O 1
ATOM 516 N N . LEU A 1 81 ? -12.271 39.795 -20.611 1.00 20.37 61 LEU A N 1
ATOM 517 C CA . LEU A 1 81 ? -13.657 39.440 -20.379 1.00 18.65 61 LEU A CA 1
ATOM 518 C C . LEU A 1 81 ? -13.764 37.944 -20.437 1.00 16.63 61 LEU A C 1
ATOM 519 O O . LEU A 1 81 ? -12.849 37.265 -20.928 1.00 17.18 61 LEU A O 1
ATOM 524 N N . MET A 1 82 ? -14.879 37.410 -19.957 1.00 16.50 62 MET A N 1
ATOM 525 C CA A MET A 1 82 ? -15.133 36.001 -20.174 0.34 16.90 62 MET A CA 1
ATOM 526 C CA B MET A 1 82 ? -15.196 36.001 -20.169 0.66 15.98 62 MET A CA 1
ATOM 527 C C . MET A 1 82 ? -15.287 35.739 -21.670 1.00 16.52 62 MET A C 1
ATOM 528 O O . MET A 1 82 ? -15.943 36.502 -22.400 1.00 18.63 62 MET A O 1
ATOM 537 N N . MET A 1 83 ? -14.647 34.671 -22.132 1.00 15.56 63 MET A N 1
ATOM 538 C CA . MET A 1 83 ? -14.761 34.284 -23.534 1.00 16.04 63 MET A CA 1
ATOM 539 C C . MET A 1 83 ? -16.196 33.857 -23.821 1.00 17.69 63 MET A C 1
ATOM 540 O O . MET A 1 83 ? -16.798 33.109 -23.038 1.00 18.05 63 MET A O 1
ATOM 545 N N . VAL A 1 84 ? -16.755 34.332 -24.932 1.00 17.53 64 VAL A N 1
ATOM 546 C CA . VAL A 1 84 ? -18.161 34.061 -25.225 1.00 16.38 64 VAL A CA 1
ATOM 547 C C . VAL A 1 84 ? -18.503 32.574 -25.443 1.00 16.34 64 VAL A C 1
ATOM 548 O O . VAL A 1 84 ? -19.428 32.052 -24.822 1.00 17.47 64 VAL A O 1
ATOM 552 N N . GLN A 1 85 ? -17.785 31.894 -26.332 1.00 17.14 65 GLN A N 1
ATOM 553 C CA . GLN A 1 85 ? -18.187 30.535 -26.707 1.00 16.57 65 GLN A CA 1
ATOM 554 C C . GLN A 1 85 ? -18.269 29.522 -25.531 1.00 16.89 65 GLN A C 1
ATOM 555 O O . GLN A 1 85 ? -19.285 28.826 -25.385 1.00 17.81 65 GLN A O 1
ATOM 561 N N . PRO A 1 86 ? -17.219 29.431 -24.690 1.00 15.54 66 PRO A N 1
ATOM 562 C CA . PRO A 1 86 ? -17.314 28.466 -23.586 1.00 16.04 66 PRO A CA 1
ATOM 563 C C . PRO A 1 86 ? -18.414 28.832 -22.590 1.00 16.55 66 PRO A C 1
ATOM 564 O O . PRO A 1 86 ? -19.111 27.946 -22.093 1.00 17.18 66 PRO A O 1
ATOM 568 N N . LEU A 1 87 ? -18.586 30.121 -22.328 1.00 15.08 67 LEU A N 1
ATOM 569 C CA . LEU A 1 87 ? -19.600 30.571 -21.385 1.00 15.75 67 LEU A CA 1
ATOM 570 C C . LEU A 1 87 ? -21.009 30.338 -21.940 1.00 16.93 67 LEU A C 1
ATOM 571 O O . LEU A 1 87 ? -21.891 29.820 -21.237 1.00 16.83 67 LEU A O 1
ATOM 576 N N . ARG A 1 88 ? -21.213 30.697 -23.204 1.00 15.67 68 ARG A N 1
ATOM 577 C CA . ARG A 1 88 ? -22.495 30.471 -23.873 1.00 17.04 68 ARG A CA 1
ATOM 578 C C . ARG A 1 88 ? -22.857 28.985 -23.882 1.00 15.94 68 ARG A C 1
ATOM 579 O O . ARG A 1 88 ? -23.998 28.611 -23.577 1.00 18.55 68 ARG A O 1
ATOM 587 N N . ASP A 1 89 ? -21.892 28.133 -24.218 1.00 16.56 69 ASP A N 1
ATOM 588 C CA . ASP A 1 89 ? -22.169 26.701 -24.296 1.00 17.40 69 ASP A CA 1
ATOM 589 C C . ASP A 1 89 ? -22.507 26.136 -22.913 1.00 18.72 69 ASP A C 1
ATOM 590 O O . ASP A 1 89 ? -23.391 25.293 -22.779 1.00 18.71 69 ASP A O 1
ATOM 595 N N . ALA A 1 90 ? -21.818 26.625 -21.887 1.00 18.41 70 ALA A N 1
ATOM 596 C CA . ALA A 1 90 ? -22.100 26.211 -20.512 1.00 17.46 70 ALA A CA 1
ATOM 597 C C . ALA A 1 90 ? -23.525 26.616 -20.118 1.00 18.05 70 ALA A C 1
ATOM 598 O O . ALA A 1 90 ? -24.285 25.811 -19.565 1.00 19.36 70 ALA A O 1
ATOM 600 N N . ILE A 1 91 ? -23.902 27.855 -20.425 1.00 15.71 71 ILE A N 1
ATOM 601 C CA . ILE A 1 91 ? -25.257 28.315 -20.134 1.00 18.95 71 ILE A CA 1
ATOM 602 C C . ILE A 1 91 ? -26.316 27.468 -20.852 1.00 20.61 71 ILE A C 1
ATOM 603 O O . ILE A 1 91 ? -27.315 27.063 -20.254 1.00 22.34 71 ILE A O 1
ATOM 608 N N . HIS A 1 92 ? -26.104 27.191 -22.130 1.00 19.22 72 HIS A N 1
ATOM 609 C CA . HIS A 1 92 ? -27.073 26.395 -22.877 1.00 20.39 72 HIS A CA 1
ATOM 610 C C . HIS A 1 92 ? -27.232 24.996 -22.287 1.00 20.94 72 HIS A C 1
ATOM 611 O O . HIS A 1 92 ? -28.339 24.450 -22.254 1.00 22.97 72 HIS A O 1
ATOM 618 N N . THR A 1 93 ? -26.129 24.425 -21.806 1.00 22.08 73 THR A N 1
ATOM 619 C CA . THR A 1 93 ? -26.162 23.082 -21.234 1.00 22.26 73 THR A CA 1
ATOM 620 C C . THR A 1 93 ? -26.938 23.081 -19.919 1.00 22.72 73 THR A C 1
ATOM 621 O O . THR A 1 93 ? -27.734 22.175 -19.651 1.00 24.85 73 THR A O 1
ATOM 625 N N . ALA A 1 94 ? -26.721 24.113 -19.111 1.00 22.19 74 ALA A N 1
ATOM 626 C CA . ALA A 1 94 ? -27.457 24.270 -17.859 1.00 20.72 74 ALA A CA 1
ATOM 627 C C . ALA A 1 94 ? -28.954 24.446 -18.114 1.00 22.26 74 ALA A C 1
ATOM 628 O O . ALA A 1 94 ? -29.778 23.846 -17.421 1.00 24.39 74 ALA A O 1
ATOM 630 N N . LYS A 1 95 ? -29.304 25.270 -19.104 1.00 22.92 75 LYS A N 1
ATOM 631 C CA . LYS A 1 95 ? -30.710 25.487 -19.455 1.00 24.10 75 LYS A CA 1
ATOM 632 C C . LYS A 1 95 ? -31.390 24.200 -19.896 1.00 27.42 75 LYS A C 1
ATOM 633 O O . LYS A 1 95 ? -32.536 23.933 -19.529 1.00 28.88 75 LYS A O 1
ATOM 639 N N . ALA A 1 96 ? -30.691 23.406 -20.699 1.00 27.75 76 ALA A N 1
ATOM 640 C CA . ALA A 1 96 ? -31.258 22.156 -21.180 1.00 31.13 76 ALA A CA 1
ATOM 641 C C . ALA A 1 96 ? -31.518 21.192 -20.025 1.00 33.70 76 ALA A C 1
ATOM 642 O O . ALA A 1 96 ? -32.517 20.477 -20.011 1.00 35.74 76 ALA A O 1
ATOM 644 N N . ALA A 1 97 ? -30.611 21.175 -19.057 1.00 34.26 77 ALA A N 1
ATOM 645 C CA . ALA A 1 97 ? -30.753 20.305 -17.893 1.00 34.98 77 ALA A CA 1
ATOM 646 C C . ALA A 1 97 ? -31.881 20.765 -16.974 1.00 34.86 77 ALA A C 1
ATOM 647 O O . ALA A 1 97 ? -32.583 19.951 -16.374 1.00 37.45 77 ALA A O 1
ATOM 649 N N . ALA A 1 98 ? -32.040 22.075 -16.853 1.00 34.46 78 ALA A N 1
ATOM 650 C CA . ALA A 1 98 ? -33.046 22.645 -15.970 1.00 33.66 78 ALA A CA 1
ATOM 651 C C . ALA A 1 98 ? -34.448 22.318 -16.451 1.00 37.42 78 ALA A C 1
ATOM 652 O O . ALA A 1 98 ? -35.383 22.204 -15.657 1.00 37.87 78 ALA A O 1
ATOM 654 N N . GLY A 1 99 ? -34.594 22.165 -17.760 1.00 40.38 79 GLY A N 1
ATOM 655 C CA . GLY A 1 99 ? -35.906 21.951 -18.336 1.00 44.40 79 GLY A CA 1
ATOM 656 C C . GLY A 1 99 ? -36.608 23.286 -18.409 1.00 47.32 79 GLY A C 1
ATOM 657 O O . GLY A 1 99 ? -35.955 24.327 -18.472 1.00 47.52 79 GLY A O 1
ATOM 658 N N . GLU A 1 100 ? -37.935 23.268 -18.380 1.00 50.53 80 GLU A N 1
ATOM 659 C CA . GLU A 1 100 ? -38.690 24.503 -18.544 1.00 54.08 80 GLU A CA 1
ATOM 660 C C . GLU A 1 100 ? -38.954 25.225 -17.222 1.00 50.60 80 GLU A C 1
ATOM 661 O O . GLU A 1 100 ? -39.135 24.597 -16.178 1.00 51.36 80 GLU A O 1
ATOM 667 N N . GLY A 1 101 ? -38.931 26.553 -17.275 1.00 48.57 81 GLY A N 1
ATOM 668 C CA . GLY A 1 101 ? -39.220 27.372 -16.112 1.00 45.49 81 GLY A CA 1
ATOM 669 C C . GLY A 1 101 ? -38.032 27.889 -15.314 1.00 42.60 81 GLY A C 1
ATOM 670 O O . GLY A 1 101 ? -38.216 28.574 -14.310 1.00 44.60 81 GLY A O 1
ATOM 671 N N . ALA A 1 102 ? -36.813 27.581 -15.738 1.00 39.06 82 ALA A N 1
ATOM 672 C CA . ALA A 1 102 ? -35.648 28.070 -15.004 1.00 35.12 82 ALA A CA 1
ATOM 673 C C . ALA A 1 102 ? -35.330 29.520 -15.330 1.00 33.69 82 ALA A C 1
ATOM 674 O O . ALA A 1 102 ? -35.138 29.878 -16.490 1.00 36.32 82 ALA A O 1
ATOM 676 N N . LYS A 1 103 ? -35.262 30.346 -14.294 1.00 28.85 83 LYS A N 1
ATOM 677 C CA . LYS A 1 103 ? -34.918 31.754 -14.432 1.00 27.97 83 LYS A CA 1
ATOM 678 C C . LYS A 1 103 ? -33.393 31.919 -14.383 1.00 25.79 83 LYS A C 1
ATOM 679 O O . LYS A 1 103 ? -32.742 31.489 -13.423 1.00 24.81 83 LYS A O 1
ATOM 685 N N . VAL A 1 104 ? -32.821 32.537 -15.415 1.00 23.97 84 VAL A N 1
ATOM 686 C CA . VAL A 1 104 ? -31.375 32.731 -15.480 1.00 21.79 84 VAL A CA 1
ATOM 687 C C . VAL A 1 104 ? -30.971 34.097 -14.920 1.00 21.34 84 VAL A C 1
ATOM 688 O O . VAL A 1 104 ? -31.442 35.138 -15.397 1.00 20.73 84 VAL A O 1
ATOM 692 N N . ILE A 1 105 ? -30.099 34.087 -13.911 1.00 20.25 85 ILE A N 1
ATOM 693 C CA . ILE A 1 105 ? -29.706 35.299 -13.193 1.00 19.64 85 ILE A CA 1
ATOM 694 C C . ILE A 1 105 ? -28.228 35.619 -13.374 1.00 18.84 85 ILE A C 1
ATOM 695 O O . ILE A 1 105 ? -27.378 34.733 -13.255 1.00 20.28 85 ILE A O 1
ATOM 700 N N . TYR A 1 106 ? -27.929 36.884 -13.664 1.00 18.95 86 TYR A N 1
ATOM 701 C CA . TYR A 1 106 ? -26.559 37.368 -13.760 1.00 18.47 86 TYR A CA 1
ATOM 702 C C . TYR A 1 106 ? -26.251 38.243 -12.549 1.00 19.10 86 TYR A C 1
ATOM 703 O O . TYR A 1 106 ? -26.977 39.208 -12.274 1.00 20.60 86 TYR A O 1
ATOM 712 N N . LEU A 1 107 ? -25.187 37.908 -11.827 1.00 19.24 87 LEU A N 1
ATOM 713 C CA . LEU A 1 107 ? -24.818 38.649 -10.625 1.00 19.60 87 LEU A CA 1
ATOM 714 C C . LEU A 1 107 ? -23.768 39.710 -10.941 1.00 17.94 87 LEU A C 1
ATOM 715 O O . LEU A 1 107 ? -22.670 39.388 -11.413 1.00 18.07 87 LEU A O 1
ATOM 720 N N . SER A 1 108 ? -24.094 40.974 -10.682 1.00 17.05 88 SER A N 1
ATOM 721 C CA . SER A 1 108 ? -23.128 42.053 -10.893 1.00 17.70 88 SER A CA 1
ATOM 722 C C . SER A 1 108 ? -23.578 43.315 -10.173 1.00 18.04 88 SER A C 1
ATOM 723 O O . SER A 1 108 ? -24.744 43.427 -9.790 1.00 19.40 88 SER A O 1
ATOM 726 N N . PRO A 1 109 ? -22.663 44.279 -9.994 1.00 18.36 89 PRO A N 1
ATOM 727 C CA . PRO A 1 109 ? -23.061 45.553 -9.377 1.00 19.49 89 PRO A CA 1
ATOM 728 C C . PRO A 1 109 ? -24.077 46.364 -10.191 1.00 19.99 89 PRO A C 1
ATOM 729 O O . PRO A 1 109 ? -24.646 47.328 -9.666 1.00 21.23 89 PRO A O 1
ATOM 733 N N . GLN A 1 110 ? -24.311 45.980 -11.442 1.00 18.49 90 GLN A N 1
ATOM 734 C CA . GLN A 1 110 ? -25.233 46.702 -12.308 1.00 18.25 90 GLN A CA 1
ATOM 735 C C . GLN A 1 110 ? -26.662 46.197 -12.149 1.00 19.07 90 GLN A C 1
ATOM 736 O O . GLN A 1 110 ? -27.589 46.716 -12.781 1.00 21.47 90 GLN A O 1
ATOM 742 N N . GLY A 1 111 ? -26.842 45.181 -11.310 1.00 19.26 91 GLY A N 1
ATOM 743 C CA . GLY A 1 111 ? -28.139 44.551 -11.149 1.00 20.66 91 GLY A CA 1
ATOM 744 C C . GLY A 1 111 ? -29.034 45.170 -10.094 1.00 22.88 91 GLY A C 1
ATOM 745 O O . GLY A 1 111 ? -28.632 46.083 -9.363 1.00 22.33 91 GLY A O 1
ATOM 746 N N . ARG A 1 112 ? -30.267 44.683 -10.036 1.00 23.06 92 ARG A N 1
ATOM 747 C CA . ARG A 1 112 ? -31.212 45.098 -9.003 1.00 23.12 92 ARG A CA 1
ATOM 748 C C . ARG A 1 112 ? -30.645 44.764 -7.621 1.00 22.42 92 ARG A C 1
ATOM 749 O O . ARG A 1 112 ? -30.197 43.635 -7.391 1.00 22.55 92 ARG A O 1
ATOM 757 N N . LYS A 1 113 ? -30.648 45.734 -6.707 1.00 22.11 93 LYS A N 1
ATOM 758 C CA . LYS A 1 113 ? -30.066 45.507 -5.385 1.00 24.04 93 LYS A CA 1
ATOM 759 C C . LYS A 1 113 ? -30.879 44.499 -4.572 1.00 24.01 93 LYS A C 1
ATOM 760 O O . LYS A 1 113 ? -32.080 44.686 -4.359 1.00 25.94 93 LYS A O 1
ATOM 766 N N . LEU A 1 114 ? -30.220 43.433 -4.121 1.00 21.08 94 LEU A N 1
ATOM 767 C CA . LEU A 1 114 ? -30.884 42.415 -3.306 1.00 20.65 94 LEU A CA 1
ATOM 768 C C . LEU A 1 114 ? -31.240 42.941 -1.914 1.00 20.94 94 LEU A C 1
ATOM 769 O O . LEU A 1 114 ? -30.408 43.561 -1.241 1.00 21.94 94 LEU A O 1
ATOM 774 N N . ASP A 1 115 ? -32.480 42.695 -1.495 1.00 21.11 95 ASP A N 1
ATOM 775 C CA . ASP A 1 115 ? -32.889 42.871 -0.104 1.00 20.21 95 ASP A CA 1
ATOM 776 C C . ASP A 1 115 ? -33.816 41.708 0.236 1.00 21.07 95 ASP A C 1
ATOM 777 O O . ASP A 1 115 ? -34.049 40.839 -0.610 1.00 21.11 95 ASP A O 1
ATOM 782 N N . GLN A 1 116 ? -34.333 41.671 1.459 1.00 21.97 96 GLN A N 1
ATOM 783 C CA . GLN A 1 116 ? -35.073 40.502 1.909 1.00 22.67 96 GLN A CA 1
ATOM 784 C C . GLN A 1 116 ? -36.342 40.298 1.084 1.00 22.35 96 GLN A C 1
ATOM 785 O O . GLN A 1 116 ? -36.773 39.164 0.860 1.00 22.08 96 GLN A O 1
ATOM 791 N N . GLY A 1 117 ? -36.928 41.395 0.614 1.00 23.32 97 GLY A N 1
ATOM 792 C CA . GLY A 1 117 ? -38.102 41.300 -0.233 1.00 25.22 97 GLY A CA 1
ATOM 793 C C . GLY A 1 117 ? -37.721 40.644 -1.545 1.00 24.14 97 GLY A C 1
ATOM 794 O O . GLY A 1 117 ? -38.441 39.787 -2.064 1.00 24.93 97 GLY A O 1
ATOM 795 N N . GLY A 1 118 ? -36.582 41.053 -2.088 1.00 23.16 98 GLY A N 1
ATOM 796 C CA . GLY A 1 118 ? -36.064 40.435 -3.293 1.00 23.58 98 GLY A CA 1
ATOM 797 C C . GLY A 1 118 ? -35.752 38.959 -3.100 1.00 22.21 98 GLY A C 1
ATOM 798 O O . GLY A 1 118 ? -35.998 38.143 -3.994 1.00 22.09 98 GLY A O 1
ATOM 799 N N . VAL A 1 119 ? -35.204 38.609 -1.939 1.00 20.22 99 VAL A N 1
ATOM 800 C CA . VAL A 1 119 ? -34.928 37.206 -1.635 1.00 20.26 99 VAL A CA 1
ATOM 801 C C . VAL A 1 119 ? -36.224 36.392 -1.681 1.00 22.83 99 VAL A C 1
ATOM 802 O O . VAL A 1 119 ? -36.271 35.309 -2.275 1.00 22.69 99 VAL A O 1
ATOM 806 N N . THR A 1 120 ? -37.280 36.918 -1.066 1.00 25.03 100 THR A N 1
ATOM 807 C CA . THR A 1 120 ? -38.553 36.204 -1.033 1.00 26.49 100 THR A CA 1
ATOM 808 C C . THR A 1 120 ? -39.149 36.050 -2.434 1.00 27.30 100 THR A C 1
ATOM 809 O O . THR A 1 120 ? -39.763 35.031 -2.734 1.00 27.82 100 THR A O 1
ATOM 813 N N . GLU A 1 121 ? -38.949 37.050 -3.294 1.00 27.60 101 GLU A N 1
ATOM 814 C CA . GLU A 1 121 ? -39.381 36.952 -4.689 1.00 27.83 101 GLU A CA 1
ATOM 815 C C . GLU A 1 121 ? -38.635 35.837 -5.421 1.00 26.33 101 GLU A C 1
ATOM 816 O O . GLU A 1 121 ? -39.239 35.016 -6.118 1.00 27.37 101 GLU A O 1
ATOM 822 N N . LEU A 1 122 ? -37.314 35.828 -5.278 1.00 23.60 102 LEU A N 1
ATOM 823 C CA . LEU A 1 122 ? -36.480 34.816 -5.930 1.00 24.09 102 LEU A CA 1
ATOM 824 C C . LEU A 1 122 ? -36.786 33.417 -5.412 1.00 24.81 102 LEU A C 1
ATOM 825 O O . LEU A 1 122 ? -36.736 32.440 -6.162 1.00 25.13 102 LEU A O 1
ATOM 830 N N . ALA A 1 123 ? -37.123 33.323 -4.130 1.00 24.30 103 ALA A N 1
ATOM 831 C CA . ALA A 1 123 ? -37.419 32.030 -3.511 1.00 27.61 103 ALA A CA 1
ATOM 832 C C . ALA A 1 123 ? -38.699 31.386 -4.048 1.00 30.31 103 ALA A C 1
ATOM 833 O O . ALA A 1 123 ? -38.946 30.206 -3.805 1.00 31.71 103 ALA A O 1
ATOM 835 N N . GLN A 1 124 ? -39.510 32.154 -4.777 1.00 31.27 104 GLN A N 1
ATOM 836 C CA . GLN A 1 124 ? -40.721 31.611 -5.395 1.00 33.11 104 GLN A CA 1
ATOM 837 C C . GLN A 1 124 ? -40.388 30.667 -6.552 1.00 32.28 104 GLN A C 1
ATOM 838 O O . GLN A 1 124 ? -41.228 29.867 -6.978 1.00 33.73 104 GLN A O 1
ATOM 844 N N . ASN A 1 125 ? -39.168 30.784 -7.069 1.00 31.96 105 ASN A N 1
ATOM 845 C CA . ASN A 1 125 ? -38.729 29.962 -8.190 1.00 30.85 105 ASN A CA 1
ATOM 846 C C . ASN A 1 125 ? -38.276 28.584 -7.743 1.00 30.69 105 ASN A C 1
ATOM 847 O O . ASN A 1 125 ? -37.547 28.438 -6.760 1.00 32.88 105 ASN A O 1
ATOM 852 N N . GLN A 1 126 ? -38.716 27.578 -8.478 1.00 31.40 106 GLN A N 1
ATOM 853 C CA . GLN A 1 126 ? -38.385 26.197 -8.188 1.00 33.41 106 GLN A CA 1
ATOM 854 C C . GLN A 1 126 ? -37.010 25.891 -8.770 1.00 30.55 106 GLN A C 1
ATOM 855 O O . GLN A 1 126 ? -36.275 25.039 -8.252 1.00 30.41 106 GLN A O 1
ATOM 861 N N . LYS A 1 127 ? -36.665 26.602 -9.844 1.00 28.48 107 LYS A N 1
ATOM 862 C CA . LYS A 1 127 ? -35.369 26.455 -10.505 1.00 26.74 107 LYS A CA 1
ATOM 863 C C . LYS A 1 127 ? -34.752 27.813 -10.820 1.00 24.24 107 LYS A C 1
ATOM 864 O O . LYS A 1 127 ? -35.432 28.706 -11.340 1.00 27.88 107 LYS A O 1
ATOM 870 N N . LEU A 1 128 ? -33.462 27.955 -10.532 1.00 21.17 108 LEU A N 1
ATOM 871 C CA . LEU A 1 128 ? -32.697 29.136 -10.908 1.00 21.01 108 LEU A CA 1
ATOM 872 C C . LEU A 1 128 ? -31.401 28.681 -11.544 1.00 21.33 108 LEU A C 1
ATOM 873 O O . LEU A 1 128 ? -30.874 27.620 -11.192 1.00 22.97 108 LEU A O 1
ATOM 878 N N . ILE A 1 129 ? -30.887 29.485 -12.472 1.00 19.67 109 ILE A N 1
ATOM 879 C CA . ILE A 1 129 ? -29.530 29.303 -12.969 1.00 16.79 109 ILE A CA 1
ATOM 880 C C . ILE A 1 129 ? -28.751 30.574 -12.677 1.00 17.84 109 ILE A C 1
ATOM 881 O O . ILE A 1 129 ? -29.164 31.671 -13.078 1.00 21.47 109 ILE A O 1
ATOM 886 N N . LEU A 1 130 ? -27.635 30.441 -11.963 1.00 17.53 110 LEU A N 1
ATOM 887 C CA . LEU A 1 130 ? -26.842 31.607 -11.579 1.00 16.43 110 LEU A CA 1
ATOM 888 C C . LEU A 1 130 ? -25.556 31.688 -12.398 1.00 16.30 110 LEU A C 1
ATOM 889 O O . LEU A 1 130 ? -24.729 30.767 -12.365 1.00 19.70 110 LEU A O 1
ATOM 894 N N . VAL A 1 131 ? -25.392 32.781 -13.139 1.00 16.40 111 VAL A N 1
ATOM 895 C CA . VAL A 1 131 ? -24.203 32.958 -13.966 1.00 16.31 111 VAL A CA 1
ATOM 896 C C . VAL A 1 131 ? -23.155 33.781 -13.217 1.00 16.94 111 VAL A C 1
ATOM 897 O O . VAL A 1 131 ? -23.387 34.951 -12.884 1.00 16.34 111 VAL A O 1
ATOM 901 N N . CYS A 1 132 ? -22.006 33.165 -12.949 1.00 16.36 112 CYS A N 1
ATOM 902 C CA . CYS A 1 132 ? -20.945 33.795 -12.154 1.00 16.59 112 CYS A CA 1
ATOM 903 C C . CYS A 1 132 ? -19.800 34.191 -13.062 1.00 19.88 112 CYS A C 1
ATOM 904 O O . CYS A 1 132 ? -19.103 33.326 -13.612 1.00 22.21 112 CYS A O 1
ATOM 907 N N . GLY A 1 133 ? -19.602 35.495 -13.228 1.00 21.03 113 GLY A N 1
ATOM 908 C CA . GLY A 1 133 ? -18.501 35.982 -14.041 1.00 21.99 113 GLY A CA 1
ATOM 909 C C . GLY A 1 133 ? -17.188 36.121 -13.292 1.00 20.72 113 GLY A C 1
ATOM 910 O O . GLY A 1 133 ? -17.158 36.243 -12.072 1.00 20.06 113 GLY A O 1
ATOM 911 N N . ARG A 1 134 ? -16.097 36.079 -14.043 1.00 20.16 114 ARG A N 1
ATOM 912 C CA . ARG A 1 134 ? -14.782 36.452 -13.563 1.00 19.39 114 ARG A CA 1
ATOM 913 C C . ARG A 1 134 ? -14.206 37.503 -14.515 1.00 20.18 114 ARG A C 1
ATOM 914 O O . ARG A 1 134 ? -14.873 37.912 -15.489 1.00 19.68 114 ARG A O 1
ATOM 922 N N . TYR A 1 135 ? -12.985 37.951 -14.235 1.00 20.38 115 TYR A N 1
ATOM 923 C CA . TYR A 1 135 ? -12.352 39.012 -15.020 1.00 19.99 115 TYR A CA 1
ATOM 924 C C . TYR A 1 135 ? -13.184 40.299 -14.973 1.00 20.38 115 TYR A C 1
ATOM 925 O O . TYR A 1 135 ? -13.748 40.632 -13.917 1.00 21.49 115 TYR A O 1
ATOM 934 N N . GLU A 1 136 ? -13.257 41.027 -16.084 1.00 22.38 116 GLU A N 1
ATOM 935 C CA . GLU A 1 136 ? -13.867 42.357 -16.053 1.00 23.71 116 GLU A CA 1
ATOM 936 C C . GLU A 1 136 ? -15.341 42.333 -16.409 1.00 22.94 116 GLU A C 1
ATOM 937 O O . GLU A 1 136 ? -16.012 43.366 -16.355 1.00 26.90 116 GLU A O 1
ATOM 943 N N . GLY A 1 137 ? -15.849 41.165 -16.781 1.00 21.67 117 GLY A N 1
ATOM 944 C CA . GLY A 1 137 ? -17.258 41.048 -17.095 1.00 23.63 117 GLY A CA 1
ATOM 945 C C . GLY A 1 137 ? -17.565 40.072 -18.210 1.00 21.60 117 GLY A C 1
ATOM 946 O O . GLY A 1 137 ? -16.713 39.275 -18.614 1.00 20.66 117 GLY A O 1
ATOM 947 N N . ILE A 1 138 ? -18.803 40.117 -18.686 1.00 20.51 118 ILE A N 1
ATOM 948 C CA . ILE A 1 138 ? -19.222 39.262 -19.781 1.00 20.80 118 ILE A CA 1
ATOM 949 C C . ILE A 1 138 ? -19.799 40.114 -20.899 1.00 17.97 118 ILE A C 1
ATOM 950 O O . ILE A 1 138 ? -20.192 41.274 -20.684 1.00 19.46 118 ILE A O 1
ATOM 955 N N . ASP A 1 139 ? -19.832 39.543 -22.095 1.00 20.27 119 ASP A N 1
ATOM 956 C CA . ASP A 1 139 ? -20.305 40.253 -23.272 1.00 20.45 119 ASP A CA 1
ATOM 957 C C . ASP A 1 139 ? -21.755 40.707 -23.105 1.00 20.60 119 ASP A C 1
ATOM 958 O O . ASP A 1 139 ? -22.631 39.908 -22.743 1.00 19.13 119 ASP A O 1
ATOM 963 N N . GLU A 1 140 ? -21.991 41.991 -23.362 1.00 20.50 120 GLU A N 1
ATOM 964 C CA . GLU A 1 140 ? -23.310 42.602 -23.218 1.00 20.29 120 GLU A CA 1
ATOM 965 C C . GLU A 1 140 ? -24.391 41.851 -24.009 1.00 19.46 120 GLU A C 1
ATOM 966 O O . GLU A 1 140 ? -25.537 41.759 -23.566 1.00 22.75 120 GLU A O 1
ATOM 972 N N . ARG A 1 141 ? -24.033 41.315 -25.174 1.00 20.01 121 ARG A N 1
ATOM 973 C CA . ARG A 1 141 ? -25.005 40.577 -25.975 1.00 21.34 121 ARG A CA 1
ATOM 974 C C . ARG A 1 141 ? -25.431 39.250 -25.336 1.00 22.02 121 ARG A C 1
ATOM 975 O O . ARG A 1 141 ? -26.546 38.787 -25.560 1.00 22.45 121 ARG A O 1
ATOM 983 N N . LEU A 1 142 ? -24.562 38.647 -24.525 1.00 20.68 122 LEU A N 1
ATOM 984 C CA . LEU A 1 142 ? -24.963 37.482 -23.742 1.00 22.73 122 LEU A CA 1
ATOM 985 C C . LEU A 1 142 ? -25.980 37.863 -22.668 1.00 23.10 122 LEU A C 1
ATOM 986 O O . LEU A 1 142 ? -26.903 37.097 -22.374 1.00 24.03 122 LEU A O 1
ATOM 991 N N . ILE A 1 143 ? -25.785 39.026 -22.053 1.00 21.80 123 ILE A N 1
ATOM 992 C CA . ILE A 1 143 ? -26.744 39.520 -21.077 1.00 23.47 123 ILE A CA 1
ATOM 993 C C . ILE A 1 143 ? -28.096 39.717 -21.763 1.00 25.66 123 ILE A C 1
ATOM 994 O O . ILE A 1 143 ? -29.130 39.303 -21.234 1.00 27.47 123 ILE A O 1
ATOM 999 N N . GLN A 1 144 ? -28.089 40.313 -22.954 1.00 24.07 124 GLN A N 1
ATOM 1000 C CA . GLN A 1 144 ? -29.335 40.493 -23.698 1.00 27.63 124 GLN A CA 1
ATOM 1001 C C . GLN A 1 144 ? -30.029 39.184 -24.066 1.00 26.87 124 GLN A C 1
ATOM 1002 O O . GLN A 1 144 ? -31.249 39.066 -23.931 1.00 29.41 124 GLN A O 1
ATOM 1008 N N . THR A 1 145 ? -29.259 38.204 -24.535 1.00 25.48 125 THR A N 1
ATOM 1009 C CA . THR A 1 145 ? -29.851 37.004 -25.125 1.00 23.94 125 THR A CA 1
ATOM 1010 C C . THR A 1 145 ? -30.039 35.826 -24.158 1.00 23.55 125 THR A C 1
ATOM 1011 O O . THR A 1 145 ? -30.900 34.967 -24.389 1.00 27.80 125 THR A O 1
ATOM 1015 N N . GLU A 1 146 ? -29.240 35.767 -23.094 1.00 21.26 126 GLU A N 1
ATOM 1016 C CA . GLU A 1 146 ? -29.278 34.607 -22.199 1.00 22.48 126 GLU A CA 1
ATOM 1017 C C . GLU A 1 146 ? -29.811 34.889 -20.804 1.00 21.83 126 GLU A C 1
ATOM 1018 O O . GLU A 1 146 ? -30.258 33.962 -20.120 1.00 24.28 126 GLU A O 1
ATOM 1024 N N . ILE A 1 147 ? -29.742 36.144 -20.361 1.00 21.38 127 ILE A N 1
ATOM 1025 C CA . ILE A 1 147 ? -30.063 36.470 -18.967 1.00 20.60 127 ILE A CA 1
ATOM 1026 C C . ILE A 1 147 ? -31.493 36.970 -18.832 1.00 22.61 127 ILE A C 1
ATOM 1027 O O . ILE A 1 147 ? -31.941 37.813 -19.618 1.00 25.57 127 ILE A O 1
ATOM 1032 N N . ASP A 1 148 ? -32.207 36.443 -17.83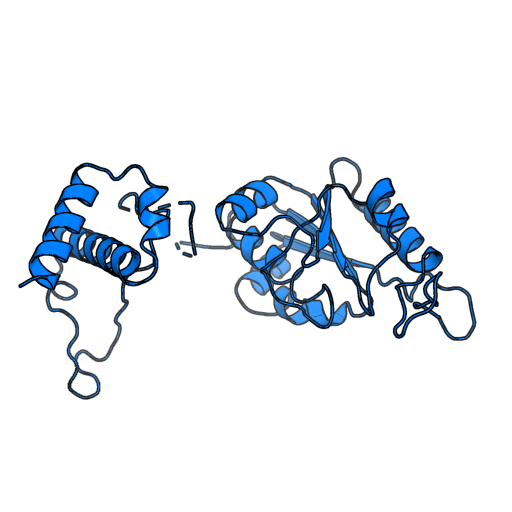9 1.00 22.82 128 ASP A N 1
ATOM 1033 C CA . ASP A 1 148 ? -33.562 36.900 -17.550 1.00 22.27 128 ASP A CA 1
ATOM 1034 C C . ASP A 1 148 ? -33.559 38.092 -16.592 1.00 23.35 128 ASP A C 1
ATOM 1035 O O . ASP A 1 148 ? -34.275 39.072 -16.809 1.00 26.81 128 ASP A O 1
ATOM 1040 N N . GLU A 1 149 ? -32.774 37.996 -15.517 1.00 21.84 129 GLU A N 1
ATOM 1041 C CA . GLU A 1 149 ? -32.723 39.061 -14.518 1.00 21.70 129 GLU A CA 1
ATOM 1042 C C . GLU A 1 149 ? -31.309 39.335 -14.039 1.00 22.50 129 GLU A C 1
ATOM 1043 O O . GLU A 1 149 ? -30.502 38.415 -13.886 1.00 23.81 129 GLU A O 1
ATOM 1049 N N . GLU A 1 150 ? -31.031 40.609 -13.786 1.00 22.74 130 GLU A N 1
ATOM 1050 C CA A GLU A 1 150 ? -29.740 41.032 -13.258 1.00 23.71 130 GLU A CA 1
ATOM 1051 C CA B GLU A 1 150 ? -29.742 41.027 -13.261 0.00 23.20 130 GLU A CA 1
ATOM 1052 C C . GLU A 1 150 ? -29.905 41.456 -11.807 1.00 20.97 130 GLU A C 1
ATOM 1053 O O . GLU A 1 150 ? -30.780 42.261 -11.495 1.00 23.51 130 GLU A O 1
ATOM 1064 N N . TRP A 1 151 ? -29.067 40.907 -10.927 1.00 19.32 131 TRP A N 1
ATOM 1065 C CA . TRP A 1 151 ? -29.138 41.180 -9.486 1.00 19.40 131 TRP A CA 1
ATOM 1066 C C . TRP A 1 151 ? -27.768 41.507 -8.905 1.00 20.39 131 TRP A C 1
ATOM 1067 O O . TRP A 1 151 ? -26.749 40.957 -9.344 1.00 21.12 131 TRP A O 1
ATOM 1078 N N . SER A 1 152 ? -27.763 42.394 -7.910 1.00 19.90 132 SER A N 1
ATOM 1079 C CA . SER A 1 152 ? -26.564 42.762 -7.161 1.00 17.94 132 SER A CA 1
ATOM 1080 C C . SER A 1 152 ? -26.774 42.412 -5.694 1.00 18.84 132 SER A C 1
ATOM 1081 O O . SER A 1 152 ? -27.873 42.603 -5.161 1.00 21.82 132 SER A O 1
ATOM 1084 N N . ILE A 1 153 ? -25.738 41.918 -5.019 1.00 18.99 133 ILE A N 1
ATOM 1085 C CA . ILE A 1 153 ? -25.874 41.701 -3.574 1.00 18.58 133 ILE A CA 1
ATOM 1086 C C . ILE A 1 153 ? -25.515 42.943 -2.752 1.00 20.64 133 ILE A C 1
ATOM 1087 O O . ILE A 1 153 ? -25.651 42.949 -1.522 1.00 21.89 133 ILE A O 1
ATOM 1092 N N . GLY A 1 154 ? -25.066 43.998 -3.422 1.00 20.91 134 GLY A N 1
ATOM 1093 C CA . GLY A 1 154 ? -24.743 45.236 -2.732 1.00 21.95 134 GLY A CA 1
ATOM 1094 C C . GLY A 1 154 ? -23.844 46.128 -3.561 1.00 20.42 134 GLY A C 1
ATOM 1095 O O . GLY A 1 154 ? -23.266 45.676 -4.567 1.00 19.59 134 GLY A O 1
ATOM 1096 N N . ASP A 1 155 ? -23.727 47.392 -3.150 1.00 19.83 135 ASP A N 1
ATOM 1097 C CA . ASP A 1 155 ? -22.973 48.379 -3.921 1.00 20.45 135 ASP A CA 1
ATOM 1098 C C . ASP A 1 155 ? -21.479 48.331 -3.636 1.00 20.24 135 ASP A C 1
ATOM 1099 O O . ASP A 1 155 ? -20.903 49.273 -3.071 1.00 21.83 135 ASP A O 1
ATOM 1104 N N . TYR A 1 156 ? -20.855 47.229 -4.038 1.00 19.19 136 TYR A N 1
ATOM 1105 C CA . TYR A 1 156 ? -19.410 47.051 -3.888 1.00 18.57 136 TYR A CA 1
ATOM 1106 C C . TYR A 1 156 ? -18.938 46.070 -4.949 1.00 18.17 136 TYR A C 1
ATOM 1107 O O . TYR A 1 156 ? -19.746 45.309 -5.511 1.00 18.88 136 TYR A O 1
ATOM 1116 N N . VAL A 1 157 ? -17.639 46.088 -5.227 1.00 18.44 137 VAL A N 1
ATOM 1117 C CA . VAL A 1 157 ? -17.077 45.306 -6.323 1.00 18.65 137 VAL A CA 1
ATOM 1118 C C . VAL A 1 157 ? -16.232 44.162 -5.775 1.00 18.67 137 VAL A C 1
ATOM 1119 O O . VAL A 1 157 ? -15.392 44.359 -4.887 1.00 20.22 137 VAL A O 1
ATOM 1123 N N . LEU A 1 158 ? -16.486 42.963 -6.285 1.00 17.40 138 LEU A N 1
ATOM 1124 C CA . LEU A 1 158 ? -15.765 41.755 -5.879 1.00 17.32 138 LEU A CA 1
ATOM 1125 C C . LEU A 1 158 ? -14.970 41.181 -7.045 1.00 17.50 138 LEU A C 1
ATOM 1126 O O . LEU A 1 158 ? -15.074 41.653 -8.180 1.00 18.48 138 LEU A O 1
ATOM 1131 N N . THR A 1 159 ? -14.171 40.152 -6.771 1.00 18.03 139 THR A N 1
ATOM 1132 C CA . THR A 1 159 ? -13.342 39.553 -7.813 1.00 17.44 139 THR A CA 1
ATOM 1133 C C . THR A 1 159 ? -14.092 38.580 -8.715 1.00 17.04 139 THR A C 1
ATOM 1134 O O . THR A 1 159 ? -13.570 38.172 -9.749 1.00 19.51 139 THR A O 1
ATOM 1138 N N . GLY A 1 160 ? -15.313 38.221 -8.346 1.00 15.49 140 GLY A N 1
ATOM 1139 C CA . GLY A 1 160 ? -16.097 37.300 -9.145 1.00 16.35 140 GLY A CA 1
ATOM 1140 C C . GLY A 1 160 ? -17.526 37.216 -8.665 1.00 16.15 140 GLY A C 1
ATOM 1141 O O . GLY A 1 160 ? -17.854 37.683 -7.567 1.00 17.16 140 GLY A O 1
ATOM 1142 N N . GLY A 1 161 ? -18.387 36.623 -9.485 1.00 14.79 141 GLY A N 1
ATOM 1143 C CA . GLY A 1 161 ? -19.781 36.470 -9.121 1.00 15.21 141 GLY A CA 1
ATOM 1144 C C . GLY A 1 161 ? -20.095 35.306 -8.191 1.00 15.45 141 GLY A C 1
ATOM 1145 O O . GLY A 1 161 ? -21.251 35.134 -7.792 1.00 15.62 141 GLY A O 1
ATOM 1146 N N . GLU A 1 162 ? -19.095 34.499 -7.839 1.00 15.12 142 GLU A N 1
ATOM 1147 C CA . GLU A 1 162 ? -19.348 33.329 -6.982 1.00 15.96 142 GLU A CA 1
ATOM 1148 C C . GLU A 1 162 ? -19.843 33.651 -5.573 1.00 15.39 142 GLU A C 1
ATOM 1149 O O . GLU A 1 162 ? -20.810 33.044 -5.109 1.00 17.27 142 GLU A O 1
ATOM 1155 N N . LEU A 1 163 ? -19.187 34.576 -4.880 1.00 14.23 143 LEU A N 1
ATOM 1156 C CA . LEU A 1 163 ? -19.661 34.918 -3.537 1.00 13.86 143 LEU A CA 1
ATOM 1157 C C . LEU A 1 163 ? -21.080 35.488 -3.594 1.00 15.16 143 LEU A C 1
ATOM 1158 O O . LEU A 1 163 ? -21.924 35.087 -2.785 1.00 15.59 143 LEU A O 1
ATOM 1163 N N . PRO A 1 164 ? -21.361 36.399 -4.564 1.00 14.52 144 PRO A N 1
ATOM 1164 C CA . PRO A 1 164 ? -22.765 36.817 -4.699 1.00 15.38 144 PRO A CA 1
ATOM 1165 C C . PRO A 1 164 ? -23.746 35.654 -4.939 1.00 15.48 144 PRO A C 1
ATOM 1166 O O . PRO A 1 164 ? -24.833 35.649 -4.336 1.00 17.59 144 PRO A O 1
ATOM 1170 N N . ALA A 1 165 ? -23.395 34.705 -5.812 1.00 15.26 145 ALA A N 1
ATOM 1171 C CA . ALA A 1 165 ? -24.252 33.536 -6.050 1.00 14.92 145 ALA A CA 1
ATOM 1172 C C . ALA A 1 165 ? -24.483 32.735 -4.768 1.00 14.18 145 ALA A C 1
ATOM 1173 O O . ALA A 1 165 ? -25.605 32.311 -4.467 1.00 16.22 145 ALA A O 1
ATOM 1175 N N . MET A 1 166 ? -23.412 32.505 -4.024 1.00 14.69 146 MET A N 1
ATOM 1176 C CA A MET A 1 166 ? -23.535 31.731 -2.793 0.47 15.02 146 MET A CA 1
ATOM 1177 C CA B MET A 1 166 ? -23.482 31.736 -2.785 0.53 14.87 146 MET A CA 1
ATOM 1178 C C . MET A 1 166 ? -24.370 32.452 -1.754 1.00 15.57 146 MET A C 1
ATOM 1179 O O . MET A 1 166 ? -25.175 31.825 -1.056 1.00 16.98 146 MET A O 1
ATOM 1188 N N . THR A 1 167 ? -24.211 33.769 -1.677 1.00 15.83 147 THR A N 1
ATOM 1189 C CA . THR A 1 167 ? -25.026 34.598 -0.796 1.00 16.57 147 THR A CA 1
ATOM 1190 C C . THR A 1 167 ? -26.510 34.454 -1.157 1.00 18.14 147 THR A C 1
ATOM 1191 O O . THR A 1 167 ? -27.352 34.231 -0.277 1.00 19.04 147 THR A O 1
ATOM 1195 N N . LEU A 1 168 ? -26.833 34.564 -2.446 1.00 16.79 148 LEU A N 1
ATOM 1196 C CA . LEU A 1 168 ? -28.213 34.407 -2.908 1.00 16.55 148 LEU A CA 1
ATOM 1197 C C . LEU A 1 168 ? -28.754 33.018 -2.555 1.00 18.31 148 LEU A C 1
ATOM 1198 O O . LEU A 1 168 ? -29.884 32.894 -2.069 1.00 18.17 148 LEU A O 1
ATOM 1203 N N . ILE A 1 169 ? -27.969 31.975 -2.827 1.00 17.39 149 ILE A N 1
ATOM 1204 C CA . ILE A 1 169 ? -28.414 30.617 -2.537 1.00 14.89 149 ILE A CA 1
ATOM 1205 C C . ILE A 1 169 ? -28.721 30.442 -1.051 1.00 16.10 149 ILE A C 1
ATOM 1206 O O . ILE A 1 169 ? -29.758 29.877 -0.686 1.00 17.78 149 ILE A O 1
ATOM 1211 N N . ASP A 1 170 ? -27.822 30.925 -0.199 1.00 16.11 150 ASP A N 1
ATOM 1212 C CA . ASP A 1 170 ? -28.009 30.817 1.241 1.00 16.29 150 ASP A CA 1
ATOM 1213 C C . ASP A 1 170 ? -29.285 31.551 1.668 1.00 17.82 150 ASP A C 1
ATOM 1214 O O . ASP A 1 170 ? -30.096 31.019 2.438 1.00 18.42 150 ASP A O 1
ATOM 1219 N N . ALA A 1 171 ? -29.475 32.759 1.141 1.00 16.98 151 ALA A N 1
ATOM 1220 C CA . ALA A 1 171 ? -30.638 33.569 1.498 1.00 17.19 151 ALA A CA 1
ATOM 1221 C C . ALA A 1 171 ? -31.948 32.896 1.081 1.00 17.62 151 ALA A C 1
ATOM 1222 O O . ALA A 1 171 ? -32.902 32.860 1.861 1.00 18.53 151 ALA A O 1
ATOM 1224 N N . VAL A 1 172 ? -32.011 32.367 -0.142 1.00 16.96 152 VAL A N 1
ATOM 1225 C CA . VAL A 1 172 ? -33.240 31.715 -0.592 1.00 18.28 152 VAL A CA 1
ATOM 1226 C C . VAL A 1 172 ? -33.451 30.347 0.073 1.00 19.26 152 VAL A C 1
ATOM 1227 O O . VAL A 1 172 ? -34.580 29.930 0.290 1.00 21.56 152 VAL A O 1
ATOM 1231 N N . ALA A 1 173 ? -32.363 29.662 0.415 1.00 19.69 153 ALA A N 1
ATOM 1232 C CA . ALA A 1 173 ? -32.463 28.342 1.048 1.00 19.49 153 ALA A CA 1
ATOM 1233 C C . ALA A 1 173 ? -33.242 28.385 2.363 1.00 21.18 153 ALA A C 1
ATOM 1234 O O . ALA A 1 173 ? -33.887 27.398 2.752 1.00 23.05 153 ALA A O 1
ATOM 1236 N N . ARG A 1 174 ? -33.192 29.525 3.045 1.00 21.80 154 ARG A N 1
ATOM 1237 C CA . ARG A 1 174 ? -33.904 29.675 4.313 1.00 21.99 154 ARG A CA 1
ATOM 1238 C C . ARG A 1 174 ? -35.424 29.589 4.145 1.00 24.52 154 ARG A C 1
ATOM 1239 O O . ARG A 1 174 ? -36.151 29.420 5.124 1.00 26.21 154 ARG A O 1
ATOM 1247 N N . PHE A 1 175 ? -35.902 29.701 2.906 1.00 24.75 155 PHE A N 1
ATOM 1248 C CA . PHE A 1 175 ? -37.338 29.660 2.625 1.00 26.33 155 PHE A CA 1
ATOM 1249 C C . PHE A 1 175 ? -37.850 28.289 2.184 1.00 27.13 155 PHE A C 1
ATOM 1250 O O . PHE A 1 175 ? -39.056 28.079 2.061 1.00 28.06 155 PHE A O 1
ATOM 1258 N N . ILE A 1 176 ? -36.933 27.357 1.953 1.00 25.78 156 ILE A N 1
ATOM 1259 C CA . ILE A 1 176 ? -37.314 25.993 1.598 1.00 27.57 156 ILE A CA 1
ATOM 1260 C C . ILE A 1 176 ? -37.811 25.293 2.850 1.00 29.00 156 ILE A C 1
ATOM 1261 O O . ILE A 1 176 ? -37.108 25.284 3.862 1.00 29.47 156 ILE A O 1
ATOM 1266 N N . PRO A 1 177 ? -39.023 24.710 2.793 1.00 31.93 157 PRO A N 1
ATOM 1267 C CA . PRO A 1 177 ? -39.589 24.013 3.951 1.00 32.79 157 PRO A CA 1
ATOM 1268 C C . PRO A 1 177 ? -38.639 22.932 4.447 1.00 33.97 157 PRO A C 1
ATOM 12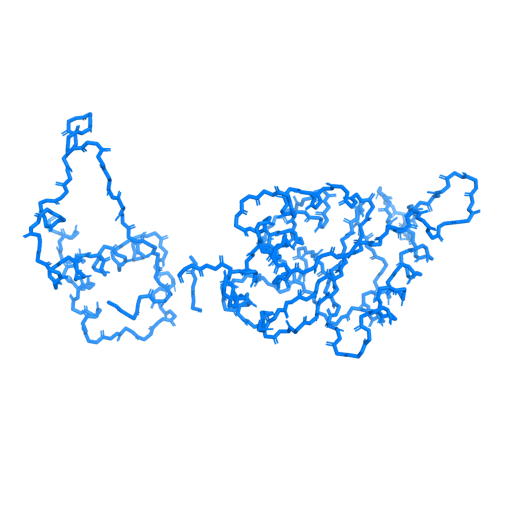69 O O . PRO A 1 177 ? -38.109 22.157 3.643 1.00 34.48 157 PRO A O 1
ATOM 1273 N N . GLY A 1 178 ? -38.393 22.907 5.750 1.00 33.36 158 GLY A N 1
ATOM 1274 C CA . GLY A 1 178 ? -37.557 21.874 6.333 1.00 32.56 158 GLY A CA 1
ATOM 1275 C C . GLY A 1 178 ? -36.112 22.280 6.535 1.00 31.63 158 GLY A C 1
ATOM 1276 O O . GLY A 1 178 ? -35.381 21.630 7.286 1.00 34.21 158 GLY A O 1
ATOM 1277 N N . VAL A 1 179 ? -35.690 23.349 5.868 1.00 29.75 159 VAL A N 1
ATOM 1278 C CA . VAL A 1 179 ? -34.315 23.812 5.988 1.00 29.20 159 VAL A CA 1
ATOM 1279 C C . VAL A 1 179 ? -34.103 24.446 7.360 1.00 32.34 159 VAL A C 1
ATOM 1280 O O . VAL A 1 179 ? -33.086 24.199 8.016 1.00 31.32 159 VAL A O 1
ATOM 1284 N N . LEU A 1 180 ? -35.073 25.246 7.798 1.00 34.12 160 LEU A N 1
ATOM 1285 C CA . LEU A 1 180 ? -35.044 25.835 9.140 1.00 37.31 160 LEU A CA 1
ATOM 1286 C C . LEU A 1 180 ? -36.095 25.194 10.041 1.00 41.72 160 LEU A C 1
ATOM 1287 O O . LEU A 1 180 ? -36.995 24.508 9.561 1.00 43.60 160 LEU A O 1
ATOM 1292 N N . GLY A 1 181 ? -35.989 25.434 11.346 1.00 44.56 161 GLY A N 1
ATOM 1293 C CA . GLY A 1 181 ? -37.013 25.003 12.282 1.00 46.87 161 GLY A CA 1
ATOM 1294 C C . GLY A 1 181 ? -38.062 26.076 12.496 1.00 50.51 161 GLY A C 1
ATOM 1295 O O . GLY A 1 181 ? -38.849 26.371 11.595 1.00 53.01 161 GLY A O 1
ATOM 1296 N N . ALA A 1 184 ? -32.093 44.011 7.799 1.00 71.46 165 ALA A N 1
ATOM 1297 C CA . ALA A 1 184 ? -32.880 43.463 6.697 1.00 28.99 165 ALA A CA 1
ATOM 1298 C C . ALA A 1 184 ? -34.261 44.109 6.622 1.00 56.32 165 ALA A C 1
ATOM 1299 O O . ALA A 1 184 ? -34.523 45.112 7.288 1.00 81.41 165 ALA A O 1
ATOM 1301 N N . SER A 1 185 ? -35.148 43.523 5.823 1.00 79.71 166 SER A N 1
ATOM 1302 C CA . SER A 1 185 ? -36.452 44.129 5.567 1.00 62.40 166 SER A CA 1
ATOM 1303 C C . SER A 1 185 ? -37.593 43.118 5.404 1.00 49.12 166 SER A C 1
ATOM 1304 O O . SER A 1 185 ? -37.517 41.989 5.896 1.00 38.93 166 SER A O 1
ATOM 1306 N N . ALA A 1 186 ? -38.647 43.540 4.709 1.00 40.81 167 ALA A N 1
ATOM 1307 C CA . ALA A 1 186 ? -39.885 42.765 4.604 1.00 49.45 167 ALA A CA 1
ATOM 1308 C C . ALA A 1 186 ? -39.804 41.654 3.556 1.00 51.08 167 ALA A C 1
ATOM 1309 O O . ALA A 1 186 ? -40.237 40.524 3.799 1.00 53.83 167 ALA A O 1
ATOM 1311 N N . SER A 1 190 ? -44.566 41.522 18.072 1.00 67.51 170 SER A N 1
ATOM 1312 C CA . SER A 1 190 ? -44.727 40.801 16.812 1.00 56.62 170 SER A CA 1
ATOM 1313 C C . SER A 1 190 ? -44.999 41.743 15.635 1.00 70.65 170 SER A C 1
ATOM 1314 O O . SER A 1 190 ? -45.001 42.967 15.792 1.00 39.20 170 SER A O 1
ATOM 1317 N N . PHE A 1 191 ? -45.242 41.156 14.464 1.00 65.88 171 PHE A N 1
ATOM 1318 C CA . PHE A 1 191 ? -45.308 41.896 13.198 1.00 67.03 171 PHE A CA 1
ATOM 1319 C C . PHE A 1 191 ? -44.039 42.720 12.977 1.00 44.41 171 PHE A C 1
ATOM 1320 O O . PHE A 1 191 ? -44.084 43.820 12.420 1.00 38.21 171 PHE A O 1
ATOM 1328 N N . ALA A 1 192 ? -42.911 42.161 13.412 1.00 35.38 172 ALA A N 1
ATOM 1329 C CA . ALA A 1 192 ? -41.627 42.858 13.402 1.00 40.52 172 ALA A CA 1
ATOM 1330 C C . ALA A 1 192 ? -40.866 42.741 12.083 1.00 32.75 172 ALA A C 1
ATOM 1331 O O . ALA A 1 192 ? -39.720 43.201 11.990 1.00 33.78 172 ALA A O 1
ATOM 1333 N N . ASP A 1 193 ? -41.474 42.107 11.082 1.00 35.57 173 ASP A N 1
ATOM 1334 C CA . ASP A 1 193 ? -40.847 42.017 9.763 1.00 38.81 173 ASP A CA 1
ATOM 1335 C C . ASP A 1 193 ? -40.575 43.425 9.232 1.00 36.66 173 ASP A C 1
ATOM 1336 O O . ASP A 1 193 ? -41.467 44.274 9.225 1.00 40.13 173 ASP A O 1
ATOM 1341 N N . GLY A 1 194 ? -39.341 43.679 8.808 1.00 31.52 174 GLY A N 1
ATOM 1342 C CA . GLY A 1 194 ? -38.960 45.011 8.377 1.00 28.54 174 GLY A CA 1
ATOM 1343 C C . GLY A 1 194 ? -38.080 45.743 9.376 1.00 25.10 174 GLY A C 1
ATOM 1344 O O . GLY A 1 194 ? -37.413 46.722 9.022 1.00 25.98 174 GLY A O 1
ATOM 1345 N N . LEU A 1 195 ? -38.085 45.285 10.628 1.00 23.07 175 LEU A N 1
ATOM 1346 C CA . LEU A 1 195 ? -37.264 45.905 11.675 1.00 20.82 175 LEU A CA 1
ATOM 1347 C C . LEU A 1 195 ? -35.951 45.155 11.879 1.00 22.54 175 LEU A C 1
ATOM 1348 O O . LEU A 1 195 ? -35.861 43.958 11.591 1.00 23.18 175 LEU A O 1
ATOM 1353 N N . LEU A 1 196 ? -34.935 45.855 12.384 1.00 20.35 176 LEU A N 1
ATOM 1354 C CA . LEU A 1 196 ? -33.704 45.197 12.818 1.00 20.06 176 LEU A CA 1
ATOM 1355 C C . LEU A 1 196 ? -33.990 44.237 13.974 1.00 21.41 176 LEU A C 1
ATOM 1356 O O . LEU A 1 196 ? -34.954 44.416 14.732 1.00 21.81 176 LEU A O 1
ATOM 1361 N N . ASP A 1 197 ? -33.152 43.216 14.099 1.00 19.61 177 ASP A N 1
ATOM 1362 C CA . ASP A 1 197 ? -33.276 42.231 15.172 1.00 20.83 177 ASP A CA 1
ATOM 1363 C C . ASP A 1 197 ? -33.030 42.875 16.544 1.00 21.22 177 ASP A C 1
ATOM 1364 O O . ASP A 1 197 ? -32.313 43.880 16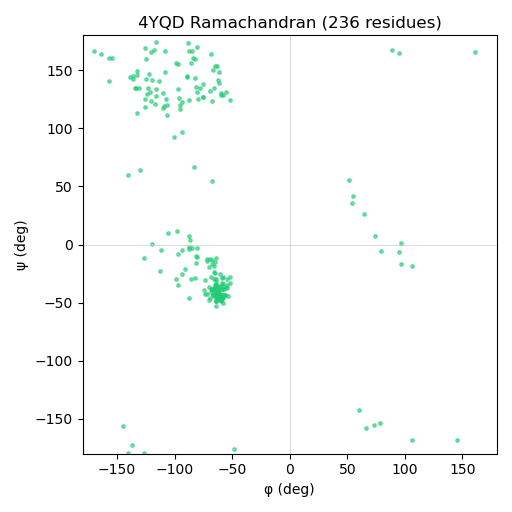.662 1.00 21.25 177 ASP A O 1
ATOM 1369 N N . CYS A 1 198 ? -33.619 42.289 17.582 1.00 20.70 178 CYS A N 1
ATOM 1370 C CA . CYS A 1 198 ? -33.438 42.771 18.947 1.00 21.93 178 CYS A CA 1
ATOM 1371 C C . CYS A 1 198 ? -32.168 42.173 19.569 1.00 22.83 178 CYS A C 1
ATOM 1372 O O . CYS A 1 198 ? -31.602 41.223 19.023 1.00 22.86 178 CYS A O 1
ATOM 1375 N N . PRO A 1 199 ? -31.711 42.719 20.717 1.00 21.32 179 PRO A N 1
ATOM 1376 C CA . PRO A 1 199 ? -30.562 42.112 21.396 1.00 20.92 179 PRO A CA 1
ATOM 1377 C C . PRO A 1 199 ? -30.890 40.732 21.943 1.00 21.01 179 PRO A C 1
ATOM 1378 O O . PRO A 1 199 ? -32.049 40.475 22.315 1.00 23.84 179 PRO A O 1
ATOM 1382 N N . HIS A 1 200 ? -29.875 39.874 22.007 1.00 19.13 180 HIS A N 1
ATOM 1383 C CA . HIS A 1 200 ? -30.005 38.515 22.516 1.00 20.75 180 HIS A CA 1
ATOM 1384 C C . HIS A 1 200 ? -29.052 38.293 23.675 1.00 19.71 180 HIS A C 1
ATOM 1385 O O . HIS A 1 200 ? -27.952 38.851 23.697 1.00 20.97 180 HIS A O 1
ATOM 1392 N N . TYR A 1 201 ? -29.466 37.468 24.630 1.00 17.91 181 TYR A N 1
ATOM 1393 C CA . TYR A 1 201 ? -28.636 37.165 25.789 1.00 18.94 181 TYR A CA 1
ATOM 1394 C C . TYR A 1 201 ? -28.671 35.676 26.092 1.00 18.93 181 TYR A C 1
ATOM 1395 O O . TYR A 1 201 ? -29.723 35.023 25.960 1.00 21.45 181 TYR A O 1
ATOM 1404 N N . THR A 1 202 ? -27.523 35.144 26.496 1.00 18.46 182 THR A N 1
ATOM 1405 C CA . THR A 1 202 ? -27.442 33.779 27.011 1.00 19.88 182 THR A CA 1
ATOM 1406 C C . THR A 1 202 ? -26.531 33.762 28.241 1.00 19.06 182 THR A C 1
ATOM 1407 O O . THR A 1 202 ? -26.139 34.830 28.738 1.00 20.22 182 THR A O 1
ATOM 1411 N N . ARG A 1 203 ? -26.222 32.577 28.754 1.00 19.32 183 ARG A N 1
ATOM 1412 C CA . ARG A 1 203 ? -25.407 32.461 29.971 1.00 18.69 183 ARG A CA 1
ATOM 1413 C C . ARG A 1 203 ? -24.035 33.080 29.733 1.00 19.81 183 ARG A C 1
ATOM 1414 O O . ARG A 1 203 ? -23.518 33.016 28.616 1.00 20.68 183 ARG A O 1
ATOM 1422 N N . PRO A 1 204 ? -23.414 33.644 30.777 1.00 20.26 184 PRO A N 1
ATOM 1423 C CA . PRO A 1 204 ? -23.844 33.708 32.176 1.00 23.28 184 PRO A CA 1
ATOM 1424 C C . PRO A 1 204 ? -24.727 34.908 32.489 1.00 22.93 184 PRO A C 1
ATOM 1425 O O . PRO A 1 204 ? -24.818 35.857 31.707 1.00 23.04 184 PRO A O 1
ATOM 1429 N N . GLU A 1 205 ? -25.366 34.867 33.653 1.00 25.46 185 GLU A N 1
ATOM 1430 C CA . GLU A 1 205 ? -26.224 35.959 34.073 1.00 28.51 185 GLU A CA 1
ATOM 1431 C C . GLU A 1 205 ? -25.473 37.297 34.158 1.00 28.08 185 GLU A C 1
ATOM 1432 O O . GLU A 1 205 ? -26.034 38.358 33.851 1.00 27.61 185 GLU A O 1
ATOM 1438 N N . VAL A 1 206 ? -24.210 37.245 34.574 1.00 28.46 186 VAL A N 1
ATOM 1439 C CA . VAL A 1 206 ? -23.368 38.438 34.640 1.00 29.38 186 VAL A CA 1
ATOM 1440 C C . VAL A 1 206 ? -22.074 38.225 33.846 1.00 30.31 186 VAL A C 1
ATOM 1441 O O . VAL A 1 206 ? -21.340 37.261 34.078 1.00 32.47 186 VAL A O 1
ATOM 1445 N N . LEU A 1 207 ? -21.805 39.127 32.905 1.00 30.55 187 LEU A N 1
ATOM 1446 C CA . LEU A 1 207 ? -20.643 39.008 32.026 1.00 30.42 187 LEU A CA 1
ATOM 1447 C C . LEU A 1 207 ? -19.884 40.332 31.950 1.00 33.30 187 LEU A C 1
ATOM 1448 O O . LEU A 1 207 ? -20.391 41.318 31.401 1.00 33.00 187 LEU A O 1
ATOM 1453 N N . GLU A 1 208 ? -18.668 40.345 32.489 1.00 36.69 188 GLU A N 1
ATOM 1454 C CA . GLU A 1 208 ? -17.855 41.559 32.547 1.00 38.73 188 GLU A CA 1
ATOM 1455 C C . GLU A 1 208 ? -18.604 42.699 33.235 1.00 35.20 188 GLU A C 1
ATOM 1456 O O . GLU A 1 208 ? -18.563 43.843 32.773 1.00 34.00 188 GLU A O 1
ATOM 1462 N N . GLY A 1 209 ? -19.304 42.382 34.323 1.00 34.48 189 GLY A N 1
ATOM 1463 C CA . GLY A 1 209 ? -20.065 43.377 35.064 1.00 34.24 189 GLY A CA 1
ATOM 1464 C C . GLY A 1 209 ? -21.408 43.727 34.441 1.00 34.04 189 GLY A C 1
ATOM 1465 O O . GLY A 1 209 ? -22.195 44.491 35.014 1.00 35.56 189 GLY A O 1
ATOM 1466 N N . LEU A 1 210 ? -21.671 43.174 33.263 1.00 31.76 190 LEU A N 1
ATOM 1467 C CA . LEU A 1 210 ? -22.904 43.468 32.538 1.00 31.62 190 LEU A CA 1
ATOM 1468 C C . LEU A 1 210 ? -23.963 42.402 32.808 1.00 30.88 190 LEU A C 1
ATOM 1469 O O . LEU A 1 210 ? -23.723 41.215 32.635 1.00 29.09 190 LEU A O 1
ATOM 1474 N N . THR A 1 211 ? -25.137 42.841 33.237 1.00 31.63 191 THR A N 1
ATOM 1475 C CA . THR A 1 211 ? -26.201 41.930 33.626 1.00 30.21 191 THR A CA 1
ATOM 1476 C C . THR A 1 211 ? -27.208 41.751 32.500 1.00 30.37 191 THR A C 1
ATOM 1477 O O . THR A 1 211 ? -27.341 42.606 31.624 1.00 35.36 191 THR A O 1
ATOM 1481 N N . VAL A 1 212 ? -27.914 40.630 32.517 1.00 28.48 192 VAL A N 1
ATOM 1482 C CA . VAL A 1 212 ? -28.999 40.412 31.571 1.00 27.77 192 VAL A CA 1
ATOM 1483 C C . VAL A 1 212 ? -30.178 41.265 32.028 1.00 29.35 192 VAL A C 1
ATOM 1484 O O . VAL A 1 212 ? -30.443 41.347 33.231 1.00 32.53 192 VAL A O 1
ATOM 1488 N N . PRO A 1 213 ? -30.874 41.932 31.085 1.00 25.97 193 PRO A N 1
ATOM 1489 C CA . PRO A 1 213 ? -32.088 42.671 31.475 1.00 26.60 193 PRO A CA 1
ATOM 1490 C C . PRO A 1 213 ? -33.064 41.795 32.264 1.00 28.75 193 PRO A C 1
ATOM 1491 O O . PRO A 1 213 ? -33.434 40.727 31.786 1.00 28.29 193 PRO A O 1
ATOM 1495 N N . PRO A 1 214 ? -33.456 42.229 33.473 1.00 31.43 194 PRO A N 1
ATOM 1496 C CA . PRO A 1 214 ? -34.345 41.433 34.329 1.00 32.77 194 PRO A CA 1
ATOM 1497 C C . PRO A 1 214 ? -35.629 40.949 33.651 1.00 32.33 194 PRO A C 1
ATOM 1498 O O . PRO A 1 214 ? -36.069 39.850 33.989 1.00 34.73 194 PRO A O 1
ATOM 1502 N N . VAL A 1 215 ? -36.205 41.712 32.719 1.00 32.16 195 VAL A N 1
ATOM 1503 C CA . VAL A 1 215 ? -37.426 41.259 32.042 1.00 31.44 195 VAL A CA 1
ATOM 1504 C C . VAL A 1 215 ? -37.225 39.888 31.394 1.00 30.02 195 VAL A C 1
ATOM 1505 O O . VAL A 1 215 ? -38.128 39.049 31.410 1.00 30.90 195 VAL A O 1
ATOM 1509 N N . LEU A 1 216 ? -36.029 39.651 30.856 1.00 31.09 196 LEU A N 1
ATOM 1510 C CA . LEU A 1 216 ? -35.742 38.382 30.202 1.00 28.80 196 LEU A CA 1
ATOM 1511 C C . LEU A 1 216 ? -35.705 37.211 31.182 1.00 30.68 196 LEU A C 1
ATOM 1512 O O . LEU A 1 216 ? -35.805 36.061 30.764 1.00 31.01 196 LEU A O 1
ATOM 1517 N N . MET A 1 217 ? -35.579 37.509 32.479 1.00 32.92 197 MET A N 1
ATOM 1518 C CA A MET A 1 217 ? -35.565 36.464 33.503 0.66 35.41 197 MET A CA 1
ATOM 1519 C CA B MET A 1 217 ? -35.560 36.494 33.535 0.34 36.64 197 MET A CA 1
ATOM 1520 C C . MET A 1 217 ? -36.921 36.347 34.198 1.00 36.93 197 MET A C 1
ATOM 1521 O O . MET A 1 217 ? -37.146 35.420 34.983 1.00 39.51 197 MET A O 1
ATOM 1530 N N . SER A 1 218 ? -37.817 37.289 33.905 1.00 38.87 198 SER A N 1
ATOM 1531 C CA . SER A 1 218 ? -39.111 37.397 34.590 1.00 40.14 198 SER A CA 1
ATOM 1532 C C . SER A 1 218 ? -40.046 36.219 34.357 1.00 41.71 198 SER A C 1
ATOM 1533 O O . SER A 1 218 ? -40.939 35.959 35.162 1.00 44.11 198 SER A O 1
ATOM 1536 N N . GLY A 1 219 ? -39.862 35.522 33.242 1.00 41.67 199 GLY A N 1
ATOM 1537 C CA . GLY A 1 219 ? -40.783 34.469 32.858 1.00 42.32 199 GLY A CA 1
ATOM 1538 C C . GLY A 1 219 ? -42.102 35.021 32.342 1.00 44.06 199 GLY A C 1
ATOM 1539 O O . GLY A 1 219 ? -43.044 34.268 32.090 1.00 44.18 199 GLY A O 1
ATOM 1540 N N . HIS A 1 220 ? -42.176 36.338 32.178 1.00 44.60 200 HIS A N 1
ATOM 1541 C CA . HIS A 1 220 ? -43.411 36.968 31.723 1.00 45.10 200 HIS A CA 1
ATOM 1542 C C . HIS A 1 220 ? -43.413 37.131 30.210 1.00 42.30 200 HIS A C 1
ATOM 1543 O O . HIS A 1 220 ? -42.854 38.089 29.671 1.00 39.49 200 HIS A O 1
ATOM 1550 N N . HIS A 1 221 ? -44.052 36.175 29.543 1.00 40.53 201 HIS A N 1
ATOM 1551 C CA . HIS A 1 221 ? -43.969 36.041 28.092 1.00 42.05 201 HIS A CA 1
ATOM 1552 C C . HIS A 1 221 ? -44.411 37.286 27.327 1.00 38.24 201 HIS A C 1
ATOM 1553 O O . HIS A 1 221 ? -43.801 37.649 26.318 1.00 36.38 201 HIS A O 1
ATOM 1560 N N . GLU A 1 222 ? -45.451 37.951 27.816 1.00 35.30 202 GLU A N 1
ATOM 1561 C CA . GLU A 1 222 ? -45.952 39.145 27.145 1.00 34.21 202 GLU A CA 1
ATOM 1562 C C . GLU A 1 222 ? -45.034 40.361 27.339 1.00 31.31 202 GLU A C 1
ATOM 1563 O O . GLU A 1 222 ? -44.773 41.108 26.387 1.00 30.78 202 GLU A O 1
ATOM 1569 N N . GLU A 1 223 ? -44.533 40.558 28.556 1.00 32.92 203 GLU A N 1
ATOM 1570 C CA . GLU A 1 223 ? -43.555 41.621 28.796 1.00 32.40 203 GLU A CA 1
ATOM 1571 C C . GLU A 1 223 ? -42.287 41.409 27.967 1.00 29.71 203 GLU A C 1
ATOM 1572 O O . GLU A 1 223 ? -41.702 42.365 27.446 1.00 28.40 203 GLU A O 1
ATOM 1578 N N . ILE A 1 224 ? -41.866 40.154 27.840 1.00 26.27 204 ILE A N 1
ATOM 1579 C CA . ILE A 1 224 ? -40.673 39.834 27.065 1.00 25.09 204 ILE A CA 1
ATOM 1580 C C . ILE A 1 224 ? -40.893 40.131 25.583 1.00 23.93 204 ILE A C 1
ATOM 1581 O O . ILE A 1 224 ? -40.022 40.699 24.916 1.00 23.45 204 ILE A O 1
ATOM 1586 N N . ARG A 1 225 ? -42.062 39.751 25.077 1.00 25.58 205 ARG A N 1
ATOM 1587 C CA . ARG A 1 225 ? -42.399 39.989 23.680 1.00 25.69 205 ARG A CA 1
ATOM 1588 C C . ARG A 1 225 ? -42.366 41.482 23.381 1.00 25.68 205 ARG A C 1
ATOM 1589 O O . ARG A 1 225 ? -41.773 41.927 22.391 1.00 24.53 205 ARG A O 1
ATOM 1597 N N . LYS A 1 226 ? -42.998 42.257 24.253 1.00 24.33 206 LYS A N 1
ATOM 1598 C CA . LYS A 1 226 ? -43.045 43.698 24.062 1.00 24.78 206 LYS A CA 1
ATOM 1599 C C . LYS A 1 226 ? -41.667 44.355 24.189 1.00 23.37 206 LYS A C 1
ATOM 1600 O O . LYS A 1 226 ? -41.353 45.281 23.438 1.00 22.98 206 LYS A O 1
ATOM 1606 N N . TRP A 1 227 ? -40.845 43.871 25.118 1.00 23.47 207 TRP A N 1
ATOM 1607 C CA . TRP A 1 227 ? -39.475 44.370 25.254 1.00 22.05 207 TRP A CA 1
ATOM 1608 C C . TRP A 1 227 ? -38.692 44.161 23.963 1.00 22.03 207 TRP A C 1
ATOM 1609 O O . TRP A 1 227 ? -38.030 45.072 23.465 1.00 21.17 207 TRP A O 1
ATOM 1620 N N . ARG A 1 228 ? -38.763 42.949 23.429 1.00 21.38 208 ARG A N 1
ATOM 1621 C CA . ARG A 1 228 ? -38.038 42.632 22.203 1.00 20.54 208 ARG A CA 1
ATOM 1622 C C . ARG A 1 228 ? -38.500 43.499 21.033 1.00 21.15 208 ARG A C 1
ATOM 1623 O O . ARG A 1 228 ? -37.678 44.000 20.255 1.00 19.91 208 ARG A O 1
ATOM 1631 N N . LEU A 1 229 ? -39.812 43.680 20.914 1.00 20.09 209 LEU A N 1
ATOM 1632 C CA . LEU A 1 229 ? -40.366 44.489 19.838 1.00 20.36 209 LEU A CA 1
ATOM 1633 C C . LEU A 1 229 ? -39.930 45.946 20.009 1.00 20.04 209 LEU A C 1
ATOM 1634 O O . LEU A 1 229 ? -39.503 46.597 19.048 1.00 21.19 209 LEU A O 1
ATOM 1639 N N . LYS A 1 230 ? -40.022 46.453 21.236 1.00 18.98 210 LYS A N 1
ATOM 1640 C CA . LYS A 1 230 ? -39.576 47.813 21.530 1.00 21.31 210 LYS A CA 1
ATOM 1641 C C . LYS A 1 230 ? -38.090 48.011 21.204 1.00 19.47 210 LYS A C 1
ATOM 1642 O O . LYS A 1 230 ? -37.707 49.033 20.612 1.00 18.89 210 LYS A O 1
ATOM 1648 N N . GLN A 1 231 ? -37.258 47.044 21.596 1.00 20.26 211 GLN A N 1
ATOM 1649 C CA . GLN A 1 231 ? -35.830 47.089 21.268 1.00 19.99 211 GLN A CA 1
ATOM 1650 C C . GLN A 1 231 ? -35.591 47.126 19.760 1.00 20.22 211 GLN A C 1
ATOM 1651 O O . GLN A 1 231 ? -34.739 47.884 19.283 1.00 21.27 211 GLN A O 1
ATOM 1657 N N . SER A 1 232 ? -36.324 46.303 19.010 1.00 18.88 212 SER A N 1
ATOM 1658 C CA . SER A 1 232 ? -36.201 46.305 17.551 1.00 19.22 212 SER A CA 1
ATOM 1659 C C . SER A 1 232 ? -36.619 47.652 16.960 1.00 20.37 212 SER A C 1
ATOM 1660 O O . SER A 1 232 ? -35.965 48.171 16.058 1.00 20.28 212 SER A O 1
ATOM 1663 N N . LEU A 1 233 ? -37.702 48.224 17.473 1.00 18.84 213 LEU A N 1
ATOM 1664 C CA . LEU A 1 233 ? -38.138 49.536 17.007 1.00 20.11 213 LEU A CA 1
ATOM 1665 C C . LEU A 1 233 ? -37.090 50.606 17.320 1.00 20.62 213 LEU A C 1
ATOM 1666 O O . LEU A 1 233 ? -36.747 51.424 16.457 1.00 20.41 213 LEU A O 1
ATOM 1671 N N . GLN A 1 234 ? -36.581 50.598 18.552 1.00 20.35 214 GLN A N 1
ATOM 1672 C CA . GLN A 1 234 ? -35.567 51.564 18.973 1.00 22.14 214 GLN A CA 1
ATOM 1673 C C . GLN A 1 234 ? -34.298 51.455 18.126 1.00 20.62 214 GLN A C 1
ATOM 1674 O O . GLN A 1 234 ? -33.761 52.467 17.655 1.00 21.69 214 GLN A O 1
ATOM 1680 N N . ARG A 1 235 ? -33.819 50.228 17.941 1.00 21.20 215 ARG A N 1
ATOM 1681 C CA . ARG A 1 235 ? -32.612 49.978 17.161 1.00 21.57 215 ARG A CA 1
ATOM 1682 C C . ARG A 1 235 ? -32.786 50.424 15.699 1.00 20.64 215 ARG A C 1
ATOM 1683 O O . ARG A 1 235 ? -31.887 51.031 15.103 1.00 21.03 215 ARG A O 1
ATOM 1691 N N . THR A 1 236 ? -33.953 50.152 15.128 1.00 19.10 216 THR A N 1
ATOM 1692 C CA . THR A 1 236 ? -34.206 50.545 13.744 1.00 20.86 216 THR A CA 1
ATOM 1693 C C . THR A 1 236 ? -34.259 52.067 13.631 1.00 22.89 216 THR A C 1
ATOM 1694 O O . THR A 1 236 ? -33.686 52.649 12.712 1.00 23.81 216 THR A O 1
ATOM 1698 N N . TRP A 1 237 ? -34.940 52.708 14.573 1.00 21.29 217 TRP A N 1
ATOM 1699 C CA . TRP A 1 237 ? -34.992 54.168 14.615 1.00 22.42 217 TRP A CA 1
ATOM 1700 C C . TRP A 1 237 ? -33.610 54.813 14.722 1.00 23.87 217 TRP A C 1
ATOM 1701 O O . TRP A 1 237 ? -33.307 55.779 14.012 1.00 25.53 217 TRP A O 1
ATOM 1712 N N . LEU A 1 238 ? -32.771 54.293 15.612 1.00 22.79 218 LEU A N 1
ATOM 1713 C CA . LEU A 1 238 ? -31.446 54.883 15.828 1.00 23.51 218 LEU A CA 1
ATOM 1714 C C . LEU A 1 238 ? -30.439 54.600 14.707 1.00 24.06 218 LEU A C 1
ATOM 1715 O O . LEU A 1 238 ? -29.651 55.476 14.352 1.00 25.45 218 LEU A O 1
ATOM 1720 N N . ARG A 1 239 ? -30.458 53.385 14.159 1.00 22.36 219 ARG A N 1
ATOM 1721 C CA . ARG A 1 239 ? -29.445 52.962 13.187 1.00 22.95 219 ARG A CA 1
ATOM 1722 C C . ARG A 1 239 ? -29.890 53.101 11.738 1.00 22.74 219 ARG A C 1
ATOM 1723 O O . ARG A 1 239 ? -29.074 53.373 10.851 1.00 23.94 219 ARG A O 1
ATOM 1731 N N . ARG A 1 240 ? -31.172 52.862 11.487 1.00 22.45 220 ARG A N 1
ATOM 1732 C CA . ARG A 1 240 ? -31.684 52.811 10.115 1.00 22.86 220 ARG A CA 1
ATOM 1733 C C . ARG A 1 240 ? -33.051 53.475 10.011 1.00 24.07 220 ARG A C 1
ATOM 1734 O O . ARG A 1 240 ? -34.028 52.819 9.648 1.00 24.49 220 ARG A O 1
ATOM 1742 N N . PRO A 1 241 ? -33.136 54.772 10.347 1.00 23.53 221 PRO A N 1
ATOM 1743 C CA . PRO A 1 241 ? -34.451 55.418 10.445 1.00 26.02 221 PRO A CA 1
ATOM 1744 C C . PRO A 1 241 ? -35.221 55.402 9.130 1.00 28.27 221 PRO A C 1
ATOM 1745 O O . PRO A 1 241 ? -36.457 55.442 9.150 1.00 29.29 221 PRO A O 1
ATOM 1749 N N . GLU A 1 242 ? -34.506 55.324 8.010 1.00 29.28 222 GLU A N 1
ATOM 1750 C CA . GLU A 1 242 ? -35.161 55.266 6.706 1.00 30.49 222 GLU A CA 1
ATOM 1751 C C . GLU A 1 242 ? -36.008 53.999 6.547 1.00 30.60 222 GLU A C 1
ATOM 1752 O O . GLU A 1 242 ? -37.025 54.020 5.856 1.00 33.65 222 GLU A O 1
ATOM 1758 N N . LEU A 1 243 ? -35.614 52.908 7.202 1.00 27.33 223 LEU A N 1
ATOM 1759 C CA . LEU A 1 243 ? -36.407 51.677 7.133 1.00 27.42 223 LEU A CA 1
ATOM 1760 C C . LEU A 1 243 ? -37.796 51.846 7.769 1.00 27.56 223 LEU A C 1
ATOM 1761 O O . LEU A 1 243 ? -38.775 51.270 7.288 1.00 27.67 223 LEU A O 1
ATOM 1766 N N . LEU A 1 244 ? -37.872 52.638 8.842 1.00 30.30 224 LEU A N 1
ATOM 1767 C CA . LEU A 1 244 ? -39.138 52.898 9.535 1.00 33.31 224 LEU A CA 1
ATOM 1768 C C . LEU A 1 244 ? -40.163 53.587 8.637 1.00 37.56 224 LEU A C 1
ATOM 1769 O O . LEU A 1 244 ? -41.368 53.331 8.738 1.00 38.98 224 LEU A O 1
ATOM 1774 N N . GLU A 1 245 ? -39.677 54.463 7.764 1.00 40.53 225 GLU A N 1
ATOM 1775 C CA . GLU A 1 245 ? -40.537 55.204 6.847 1.00 42.71 225 GLU A CA 1
ATOM 1776 C C . GLU A 1 245 ? -41.232 54.301 5.833 1.00 39.63 225 GLU A C 1
ATOM 1777 O O . GLU A 1 245 ? -42.281 54.656 5.289 1.00 40.65 225 GLU A O 1
ATOM 1783 N N . GLY A 1 246 ? -40.650 53.134 5.583 1.00 35.21 226 GLY A N 1
ATOM 1784 C CA . GLY A 1 246 ? -41.218 52.194 4.635 1.00 33.16 226 GLY A CA 1
ATOM 1785 C C . GLY A 1 246 ? -42.284 51.310 5.253 1.00 32.45 226 GLY A C 1
ATOM 1786 O O . GLY A 1 246 ? -42.909 50.497 4.564 1.00 34.41 226 GLY A O 1
ATOM 1787 N N . LEU A 1 247 ? -42.499 51.465 6.557 1.00 30.60 227 LEU A N 1
ATOM 1788 C CA . LEU A 1 247 ? -43.419 50.590 7.274 1.00 28.85 227 LEU A CA 1
ATOM 1789 C C . LEU A 1 247 ? -44.704 51.294 7.683 1.00 28.39 227 LEU A C 1
ATOM 1790 O O . LEU A 1 247 ? -44.717 52.498 7.940 1.00 31.15 227 LEU A O 1
ATOM 1795 N N . ALA A 1 248 ? -45.786 50.526 7.731 1.00 27.93 228 ALA A N 1
ATOM 1796 C CA . ALA A 1 248 ? -47.026 50.967 8.347 1.00 27.91 228 ALA A CA 1
ATOM 1797 C C . ALA A 1 248 ? -47.086 50.328 9.733 1.00 26.21 228 ALA A C 1
ATOM 1798 O O . ALA A 1 248 ? -47.540 49.193 9.896 1.00 26.31 228 ALA A O 1
ATOM 1800 N N . LEU A 1 249 ? -46.597 51.051 10.730 1.00 25.30 229 LEU A N 1
ATOM 1801 C CA . LEU A 1 249 ? -46.530 50.514 12.084 1.00 23.44 229 LEU A CA 1
ATOM 1802 C C . LEU A 1 249 ? -47.912 50.195 12.652 1.00 24.47 229 LEU A C 1
ATOM 1803 O O . LEU A 1 249 ? -48.870 50.937 12.430 1.00 26.97 229 LEU A O 1
ATOM 1808 N N . THR A 1 250 ? -48.012 49.089 13.386 1.00 22.70 230 THR A N 1
ATOM 1809 C CA . THR A 1 250 ? -49.236 48.764 14.121 1.00 24.60 230 THR A CA 1
ATOM 1810 C C . THR A 1 250 ? -49.413 49.758 15.267 1.00 24.85 230 THR A C 1
ATOM 1811 O O . THR A 1 250 ? -48.457 50.462 15.626 1.00 24.88 230 THR A O 1
ATOM 1815 N N . ASP A 1 251 ? -50.618 49.820 15.840 1.00 25.57 231 ASP A N 1
ATOM 1816 C CA . ASP A 1 251 ? -50.862 50.691 16.997 1.00 24.23 231 ASP A CA 1
ATOM 1817 C C . ASP A 1 251 ? -49.856 50.413 18.111 1.00 25.03 231 ASP A C 1
ATOM 1818 O O . ASP A 1 251 ? -49.303 51.334 18.715 1.00 25.31 231 ASP A O 1
ATOM 1823 N N . GLU A 1 252 ? -49.627 49.132 18.377 1.00 24.35 232 GLU A N 1
ATOM 1824 C CA . GLU A 1 252 ? -48.703 48.718 19.419 1.00 24.07 232 GLU A CA 1
ATOM 1825 C C . GLU A 1 252 ? -47.290 49.185 19.101 1.00 22.67 232 GLU A C 1
ATOM 1826 O O . GLU A 1 252 ? -46.581 49.678 19.983 1.00 22.97 232 GLU A O 1
ATOM 1832 N N . GLN A 1 253 ? -46.878 49.035 17.841 1.00 22.06 233 GLN A N 1
ATOM 1833 C CA . GLN A 1 253 ? -45.548 49.480 17.439 1.00 21.32 233 GLN A CA 1
ATOM 1834 C C . GLN A 1 253 ? -45.397 50.991 17.560 1.00 21.78 233 GLN A C 1
ATOM 1835 O O . GLN A 1 253 ? -44.354 51.465 18.008 1.00 23.44 233 GLN A O 1
ATOM 1841 N N . ARG A 1 254 ? -46.425 51.745 17.165 1.00 21.84 234 ARG A N 1
ATOM 1842 C CA . ARG A 1 254 ? -46.396 53.206 17.320 1.00 21.14 234 ARG A CA 1
ATOM 1843 C C . ARG A 1 254 ? -46.193 53.596 18.782 1.00 22.51 234 ARG A C 1
ATOM 1844 O O . ARG A 1 254 ? -45.397 54.484 19.093 1.00 25.17 234 ARG A O 1
ATOM 1852 N N . LYS A 1 255 ? -46.916 52.924 19.675 1.00 22.63 235 LYS A N 1
ATOM 1853 C CA . LYS A 1 255 ? -46.804 53.193 21.104 1.00 21.81 235 LYS A CA 1
ATOM 1854 C C . LYS A 1 255 ? -45.407 52.870 21.636 1.00 22.43 235 LYS A C 1
ATOM 1855 O O . LYS A 1 255 ? -44.806 53.687 22.331 1.00 23.62 235 LYS A O 1
ATOM 1861 N N . LEU A 1 256 ? -44.884 51.688 21.314 1.00 21.28 236 LEU A N 1
ATOM 1862 C CA . LEU A 1 256 ? -43.585 51.275 21.843 1.00 21.10 236 LEU A CA 1
ATOM 1863 C C . LEU A 1 256 ? -42.461 52.150 21.293 1.00 21.72 236 LEU A C 1
ATOM 1864 O O . LEU A 1 256 ? -41.525 52.498 22.017 1.00 22.98 236 LEU A O 1
ATOM 1869 N N . LEU A 1 257 ? -42.564 52.528 20.020 1.00 23.16 237 LEU A N 1
ATOM 1870 C CA . LEU A 1 257 ? -41.585 53.441 19.431 1.00 21.22 237 LEU A CA 1
ATOM 1871 C C . LEU A 1 257 ? -41.606 54.796 20.143 1.00 23.26 237 LEU A C 1
ATOM 1872 O O . LEU A 1 257 ? -40.553 55.336 20.487 1.00 24.46 237 LEU A O 1
ATOM 1877 N N . LYS A 1 258 ? -42.799 55.340 20.378 1.00 24.36 238 LYS A N 1
ATOM 1878 C CA . LYS A 1 258 ? -42.918 56.596 21.120 1.00 27.04 238 LYS A CA 1
ATOM 1879 C C . LYS A 1 258 ? -42.284 56.495 22.502 1.00 26.71 238 LYS A C 1
ATOM 1880 O O . LYS A 1 258 ? -41.581 57.413 22.934 1.00 28.30 238 LYS A O 1
ATOM 1886 N N . GLU A 1 259 ? -42.526 55.379 23.190 1.00 25.87 239 GLU A N 1
ATOM 1887 C CA . GLU A 1 259 ? -41.925 55.150 24.509 1.00 26.17 239 GLU A CA 1
ATOM 1888 C C . GLU A 1 259 ? -40.400 55.171 24.421 1.00 25.76 239 GLU A C 1
ATOM 1889 O O . GLU A 1 259 ? -39.738 55.838 25.212 1.00 27.36 239 GLU A O 1
ATOM 1895 N N . ALA A 1 260 ? -39.847 54.443 23.451 1.00 25.86 240 AL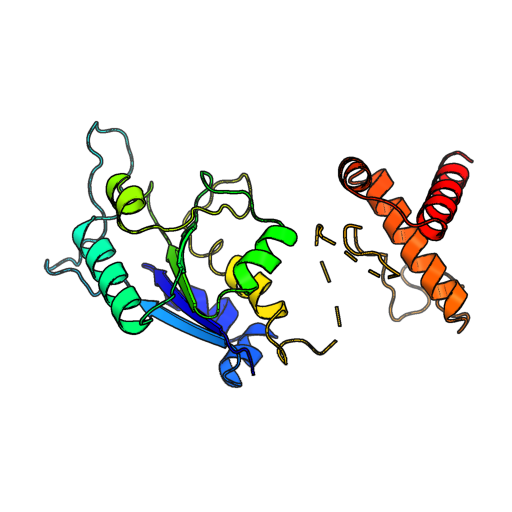A A N 1
ATOM 1896 C CA . ALA A 1 260 ? -38.396 54.398 23.255 1.00 25.74 240 ALA A CA 1
ATOM 1897 C C . ALA A 1 260 ? -37.819 55.779 22.955 1.00 27.86 240 ALA A C 1
ATOM 1898 O O . ALA A 1 260 ? -36.770 56.151 23.488 1.00 29.74 240 ALA A O 1
ATOM 1900 N N . GLN A 1 261 ? -38.499 56.530 22.092 1.00 27.18 241 GLN A N 1
ATOM 1901 C CA . GLN A 1 261 ? -38.063 57.886 21.749 1.00 28.92 241 GLN A CA 1
ATOM 1902 C C . GLN A 1 261 ? -38.107 58.829 22.960 1.00 29.35 241 GLN A C 1
ATOM 1903 O O . GLN A 1 261 ? -37.199 59.640 23.160 1.00 32.30 241 GLN A O 1
ATOM 1909 N N . ALA A 1 262 ? 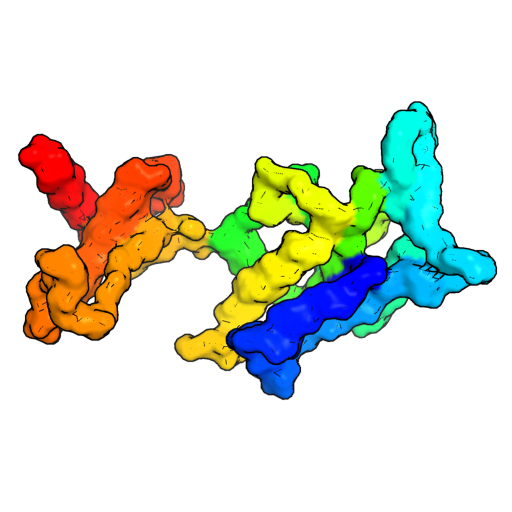-39.152 58.711 23.774 1.00 29.01 242 ALA A N 1
ATOM 1910 C CA . ALA A 1 262 ? -39.266 59.510 24.993 1.00 29.92 242 ALA A CA 1
ATOM 1911 C C . ALA A 1 262 ? -38.143 59.188 25.980 1.00 31.11 242 ALA A C 1
ATOM 1912 O O . ALA A 1 262 ? -37.588 60.086 26.621 1.00 33.14 242 ALA A O 1
ATOM 1914 N N . GLU A 1 263 ? -37.828 57.902 26.114 1.00 32.05 243 GLU A N 1
ATOM 1915 C CA . GLU A 1 263 ? -36.759 57.460 27.006 1.00 33.60 243 GLU A CA 1
ATOM 1916 C C . GLU A 1 263 ? -35.407 57.924 26.497 1.00 36.38 243 GLU A C 1
ATOM 1917 O O . GLU A 1 263 ? -34.524 58.301 27.272 1.00 37.61 243 GLU A O 1
ATOM 1923 N N . HIS A 1 264 ? -35.242 57.884 25.184 1.00 37.35 244 HIS A N 1
ATOM 1924 C CA . HIS A 1 264 ? -34.010 58.350 24.575 1.00 41.10 244 HIS A CA 1
ATOM 1925 C C . HIS A 1 264 ? -33.833 59.844 24.811 1.00 42.55 244 HIS A C 1
ATOM 1926 O O . HIS A 1 264 ? -32.715 60.326 24.989 1.00 45.67 244 HIS A O 1
ATOM 1933 N N . ASN A 1 265 ? -34.943 60.573 24.810 1.00 43.10 245 ASN A N 1
ATOM 1934 C CA . ASN A 1 265 ? -34.908 62.013 25.007 1.00 44.13 245 ASN A CA 1
ATOM 1935 C C . ASN A 1 265 ? -34.811 62.407 26.482 1.00 63.33 245 ASN A C 1
ATOM 1936 O O . ASN A 1 265 ? -34.585 63.573 26.801 1.00 48.55 245 ASN A O 1
ATOM 1941 N N . SER A 1 266 ? -34.982 61.445 27.383 1.00 41.49 246 SER A N 1
ATOM 1942 C CA . SER A 1 266 ? -35.001 61.760 28.815 1.00 56.54 246 SER A CA 1
ATOM 1943 C C . SER A 1 266 ? -33.611 61.727 29.459 1.00 51.58 246 SER A C 1
ATOM 1944 O O . SER A 1 266 ? -32.591 61.728 28.768 1.00 49.13 246 SER A O 1
#